Protein AF-A0A1D3JPA0-F1 (afdb_monomer)

Structure (mmCIF, N/CA/C/O backbone):
data_AF-A0A1D3JPA0-F1
#
_entry.id   AF-A0A1D3JPA0-F1
#
loop_
_atom_site.group_PDB
_atom_site.id
_atom_site.type_symbol
_atom_site.label_atom_id
_atom_site.label_alt_id
_atom_site.label_comp_id
_atom_site.label_asym_id
_atom_site.label_entity_id
_atom_site.label_seq_id
_atom_site.pdbx_PDB_ins_code
_atom_site.Cartn_x
_atom_site.Cartn_y
_atom_site.Cartn_z
_atom_site.occupancy
_atom_site.B_iso_or_equiv
_atom_site.auth_seq_id
_atom_site.auth_comp_id
_atom_site.auth_asym_id
_atom_site.auth_atom_id
_atom_site.pdbx_PDB_model_num
ATOM 1 N N . LEU A 1 1 ? 21.835 -17.991 -6.524 1.00 35.16 1 LEU A N 1
ATOM 2 C CA . LEU A 1 1 ? 21.291 -16.972 -7.454 1.00 35.16 1 LEU A CA 1
ATOM 3 C C . LEU A 1 1 ? 22.435 -16.022 -7.811 1.00 35.16 1 LEU A C 1
ATOM 5 O O . LEU A 1 1 ? 22.854 -15.260 -6.948 1.00 35.16 1 LEU A O 1
ATOM 9 N N . ASN A 1 2 ? 23.003 -16.123 -9.014 1.00 28.75 2 ASN A N 1
ATOM 10 C CA . ASN A 1 2 ? 24.108 -15.255 -9.441 1.00 28.75 2 ASN A CA 1
ATOM 11 C C . ASN A 1 2 ? 23.533 -13.954 -10.016 1.00 28.75 2 ASN A C 1
ATOM 13 O O . ASN A 1 2 ? 22.735 -13.988 -10.949 1.00 28.75 2 ASN A O 1
ATOM 17 N N . LEU A 1 3 ? 23.881 -12.815 -9.413 1.00 41.97 3 LEU A N 1
ATOM 18 C CA . LEU A 1 3 ? 23.343 -11.500 -9.774 1.00 41.97 3 LEU A CA 1
ATOM 19 C C . LEU A 1 3 ? 24.112 -10.918 -10.968 1.00 41.97 3 LEU A C 1
ATOM 21 O O . LEU A 1 3 ? 25.293 -10.605 -10.832 1.00 41.97 3 LEU A O 1
ATOM 25 N N . LYS A 1 4 ? 23.425 -10.748 -12.106 1.00 44.06 4 LYS A N 1
ATOM 26 C CA . LYS A 1 4 ? 23.908 -9.954 -13.248 1.00 44.06 4 LYS A CA 1
ATOM 27 C C . LYS A 1 4 ? 23.987 -8.470 -12.866 1.00 44.06 4 LYS A C 1
ATOM 29 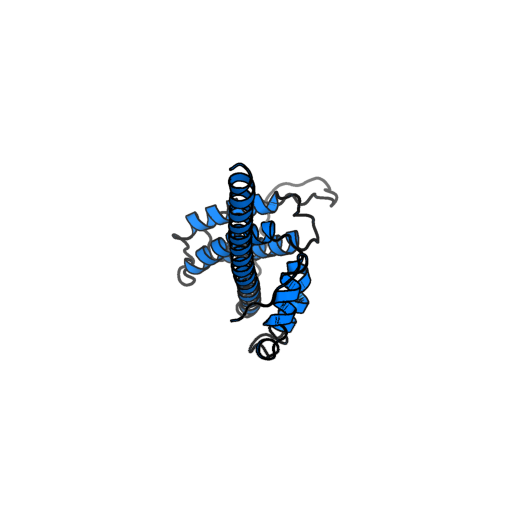O O . LYS A 1 4 ? 23.166 -7.967 -12.096 1.00 44.06 4 LYS A O 1
ATOM 34 N N . GLU A 1 5 ? 25.000 -7.784 -13.381 1.00 42.41 5 GLU A N 1
ATOM 35 C CA . GLU A 1 5 ? 25.215 -6.353 -13.167 1.00 42.41 5 GLU A CA 1
ATOM 36 C C . GLU A 1 5 ? 24.202 -5.528 -13.983 1.00 42.41 5 GLU A C 1
ATOM 38 O O . GLU A 1 5 ? 23.797 -5.937 -15.068 1.00 42.41 5 GLU A O 1
ATOM 43 N N . ASN A 1 6 ? 23.745 -4.394 -13.440 1.00 51.78 6 ASN A N 1
ATOM 44 C CA . ASN A 1 6 ? 22.851 -3.477 -14.152 1.00 51.78 6 ASN A CA 1
ATOM 45 C C . ASN A 1 6 ? 23.192 -2.026 -13.804 1.00 51.78 6 ASN A C 1
ATOM 47 O O . ASN A 1 6 ? 23.210 -1.658 -12.611 1.00 51.78 6 ASN A O 1
ATOM 51 N N . ASP A 1 7 ? 23.428 -1.258 -14.865 1.00 48.56 7 ASP A N 1
ATOM 52 C CA . ASP A 1 7 ? 23.737 0.160 -14.869 1.00 48.56 7 ASP A CA 1
ATOM 53 C C . ASP A 1 7 ? 22.518 0.989 -14.431 1.00 48.56 7 ASP A C 1
ATOM 55 O O . ASP A 1 7 ? 21.363 0.553 -14.485 1.00 48.56 7 ASP A O 1
ATOM 59 N N . TYR A 1 8 ? 22.775 2.148 -13.840 1.00 52.91 8 TYR A N 1
ATOM 60 C CA . TYR A 1 8 ? 21.738 2.998 -13.254 1.00 52.91 8 TYR A CA 1
ATOM 61 C C . TYR A 1 8 ? 20.775 3.494 -14.344 1.00 52.91 8 TYR A C 1
ATOM 63 O O . TYR A 1 8 ? 21.214 4.216 -15.226 1.00 52.91 8 TYR A O 1
ATOM 71 N N . ASN A 1 9 ? 19.495 3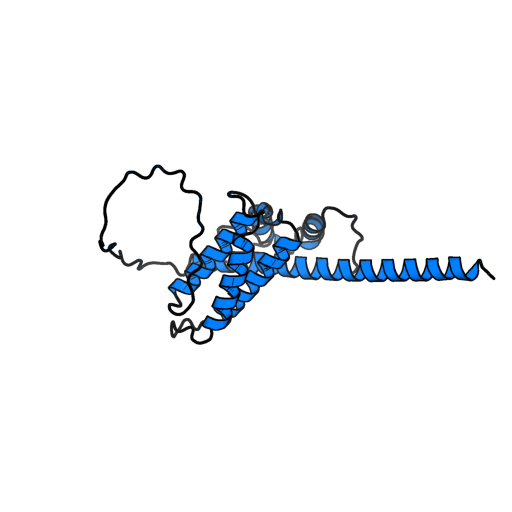.083 -14.283 1.00 50.53 9 ASN A N 1
ATOM 72 C CA . ASN A 1 9 ? 18.292 3.877 -14.631 1.00 50.53 9 ASN A CA 1
ATOM 73 C C . ASN A 1 9 ? 17.007 3.042 -14.769 1.00 50.53 9 ASN A C 1
ATOM 75 O O . ASN A 1 9 ? 15.926 3.615 -14.826 1.00 50.53 9 ASN A O 1
ATOM 79 N N . ASN A 1 10 ? 17.071 1.703 -14.779 1.00 61.62 10 ASN A N 1
ATOM 80 C CA . ASN A 1 10 ? 15.858 0.903 -15.000 1.00 61.62 10 ASN A CA 1
ATOM 81 C C . ASN A 1 10 ? 15.829 -0.427 -14.222 1.00 61.62 10 ASN A C 1
ATOM 83 O O . ASN A 1 10 ? 15.715 -1.514 -14.793 1.00 61.62 10 ASN A O 1
ATOM 87 N N . SER A 1 11 ? 15.991 -0.364 -12.893 1.00 65.56 11 SER A N 1
ATOM 88 C CA . SER A 1 11 ? 16.009 -1.559 -12.027 1.00 65.56 11 SER A CA 1
ATOM 89 C C . SER A 1 11 ? 14.706 -2.356 -12.088 1.00 65.56 11 SER A C 1
ATOM 91 O O . SER A 1 11 ? 14.753 -3.585 -12.025 1.00 65.56 11 SER A O 1
ATOM 93 N N . LEU A 1 12 ? 13.570 -1.673 -12.250 1.00 67.25 12 LEU A N 1
ATOM 94 C CA . LEU A 1 12 ? 12.255 -2.288 -12.364 1.00 67.25 12 LEU A CA 1
ATOM 95 C C . LEU A 1 12 ? 12.091 -3.026 -13.696 1.00 67.25 12 LEU A C 1
ATOM 97 O O . LEU A 1 12 ? 11.780 -4.212 -13.682 1.00 67.25 12 LEU A O 1
ATOM 101 N N . ASN A 1 13 ? 12.381 -2.383 -14.831 1.00 69.69 13 ASN A N 1
ATOM 102 C CA . ASN A 1 13 ? 12.329 -3.060 -16.130 1.00 69.69 13 ASN A CA 1
ATOM 103 C C . ASN A 1 13 ? 13.319 -4.226 -16.190 1.00 69.69 13 ASN A C 1
ATOM 105 O O . ASN A 1 13 ? 13.021 -5.277 -16.744 1.00 69.69 13 ASN A O 1
ATOM 109 N N . HIS A 1 14 ? 14.491 -4.090 -15.569 1.00 71.75 14 HIS A N 1
ATOM 110 C CA . HIS A 1 14 ? 15.439 -5.195 -15.480 1.00 71.75 14 HIS A CA 1
ATOM 111 C C . HIS A 1 14 ? 14.900 -6.358 -14.640 1.00 71.75 14 HIS A C 1
ATOM 113 O O . HIS A 1 14 ? 15.026 -7.512 -15.041 1.00 71.75 14 HIS A O 1
ATOM 119 N N . PHE A 1 15 ? 14.273 -6.077 -13.494 1.00 72.69 15 PHE A N 1
ATOM 120 C CA . PHE A 1 15 ? 13.606 -7.110 -12.704 1.00 72.69 15 PHE A CA 1
ATOM 121 C C . PHE A 1 15 ? 12.481 -7.775 -13.507 1.00 72.69 15 PHE A C 1
ATOM 123 O O . PHE A 1 15 ? 12.402 -9.001 -13.567 1.00 72.69 15 PHE A O 1
ATOM 130 N N . TYR A 1 16 ? 11.662 -6.970 -14.177 1.00 74.06 16 TYR A N 1
ATOM 131 C CA . TYR A 1 16 ? 10.557 -7.430 -15.001 1.00 74.06 16 TYR A CA 1
ATOM 132 C C . TYR A 1 16 ? 11.041 -8.349 -16.135 1.00 74.06 16 TYR A C 1
ATOM 134 O O . TYR A 1 16 ? 10.654 -9.513 -16.221 1.00 74.06 16 TYR A O 1
ATOM 142 N N . THR A 1 17 ? 11.968 -7.872 -16.961 1.00 79.50 17 THR A N 1
ATOM 143 C CA . THR A 1 17 ? 12.526 -8.636 -18.088 1.00 79.50 17 THR A CA 1
ATOM 144 C C . THR A 1 17 ? 13.268 -9.895 -17.646 1.00 79.50 17 THR A C 1
ATOM 146 O O . THR A 1 17 ? 13.201 -10.907 -18.337 1.00 79.50 17 THR A O 1
ATOM 149 N N . THR A 1 18 ? 13.940 -9.868 -16.492 1.00 78.25 18 THR A N 1
ATOM 150 C CA . THR A 1 18 ? 14.740 -11.007 -16.013 1.00 78.25 18 THR A CA 1
ATOM 151 C C . THR A 1 18 ? 13.895 -12.070 -15.315 1.00 78.25 18 THR A C 1
ATOM 153 O O . THR A 1 18 ? 14.128 -13.262 -15.506 1.00 78.25 18 THR A O 1
ATOM 156 N N . TYR A 1 19 ? 12.943 -11.658 -14.476 1.00 74.69 19 TYR A N 1
ATOM 157 C CA . TYR A 1 19 ? 12.243 -12.568 -13.566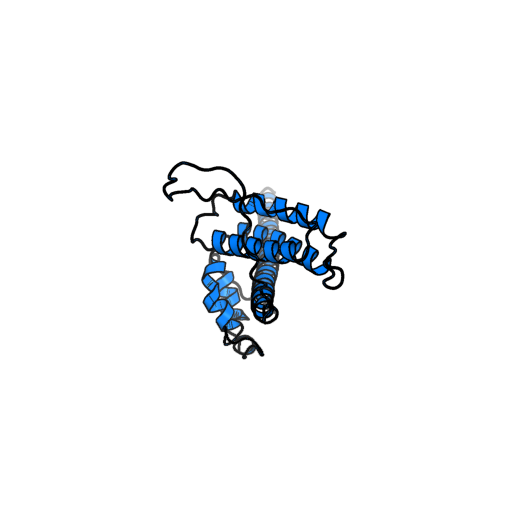 1.00 74.69 19 TYR A CA 1
ATOM 158 C C . TYR A 1 19 ? 10.763 -12.742 -13.905 1.00 74.69 19 TYR A C 1
ATOM 160 O O . TYR A 1 19 ? 10.237 -13.840 -13.731 1.00 74.69 19 TYR A O 1
ATOM 168 N N . ILE A 1 20 ? 10.096 -11.694 -14.397 1.00 78.88 20 ILE A N 1
ATOM 169 C CA . ILE A 1 20 ? 8.661 -11.725 -14.712 1.00 78.88 20 ILE A CA 1
ATOM 170 C C . ILE A 1 20 ? 8.403 -12.256 -16.120 1.00 78.88 20 ILE A C 1
ATOM 172 O O . ILE A 1 20 ? 7.430 -12.976 -16.330 1.00 78.88 20 ILE A O 1
ATOM 176 N N . ASN A 1 21 ? 9.297 -11.999 -17.078 1.00 79.06 21 ASN A N 1
ATOM 177 C CA . ASN A 1 21 ? 9.220 -12.581 -18.421 1.00 79.06 21 ASN A CA 1
ATOM 178 C C . ASN A 1 21 ? 9.658 -14.063 -18.455 1.00 79.06 21 ASN A C 1
ATOM 180 O O . ASN A 1 21 ? 10.458 -14.486 -19.284 1.00 79.06 21 ASN A O 1
ATOM 184 N N . ASN A 1 22 ? 9.146 -14.858 -17.520 1.00 82.56 22 ASN A N 1
ATOM 185 C CA . ASN A 1 22 ? 9.410 -16.281 -17.367 1.00 82.56 22 ASN A CA 1
ATOM 186 C C . ASN A 1 22 ? 8.104 -17.068 -17.562 1.00 82.56 22 ASN A C 1
ATOM 188 O O . ASN A 1 22 ? 7.032 -16.605 -17.170 1.00 82.56 22 ASN A O 1
ATOM 192 N N . GLU A 1 23 ? 8.194 -18.278 -18.121 1.00 84.44 23 GLU A N 1
ATOM 193 C CA . GLU A 1 23 ? 7.054 -19.176 -18.370 1.00 84.44 23 GLU A CA 1
ATOM 194 C C . GLU A 1 23 ? 6.157 -19.389 -17.142 1.00 84.44 23 GLU A C 1
ATOM 196 O O . GLU A 1 23 ? 4.938 -19.480 -17.267 1.00 84.44 23 GLU A O 1
ATOM 201 N N . LYS A 1 24 ? 6.722 -19.379 -15.928 1.00 84.88 24 LYS A N 1
ATOM 202 C CA . LYS A 1 24 ? 5.946 -19.505 -14.688 1.00 84.88 24 LYS A CA 1
ATOM 203 C C . LYS A 1 24 ? 4.892 -18.401 -14.526 1.00 84.88 24 LYS A C 1
ATOM 205 O O . LYS A 1 24 ? 3.803 -18.690 -14.040 1.00 84.88 24 LYS A O 1
ATOM 210 N N . TYR A 1 25 ? 5.199 -17.167 -14.924 1.00 82.06 25 TYR A N 1
ATOM 211 C CA . TYR A 1 25 ? 4.315 -16.006 -14.756 1.00 82.06 25 TYR A CA 1
ATOM 212 C C . TYR A 1 25 ? 3.338 -15.810 -15.916 1.00 82.06 25 TYR A C 1
ATOM 214 O O . TYR A 1 25 ? 2.410 -15.016 -15.785 1.00 82.06 25 TYR A O 1
ATOM 222 N N . LYS A 1 26 ? 3.523 -16.540 -17.022 1.00 88.81 26 LYS A N 1
ATOM 223 C CA . LYS A 1 26 ? 2.596 -16.574 -18.163 1.00 88.81 26 LYS A CA 1
ATOM 224 C C . LYS A 1 26 ? 1.465 -17.588 -17.981 1.00 88.81 26 LYS A C 1
ATOM 226 O O . LYS A 1 26 ? 0.535 -17.608 -18.779 1.00 88.81 26 LYS A O 1
ATOM 231 N N . LYS A 1 27 ? 1.538 -18.433 -16.946 1.00 88.69 27 LYS A N 1
ATOM 232 C CA . LYS A 1 27 ? 0.495 -19.419 -16.659 1.00 88.69 27 LYS A CA 1
ATOM 233 C C . LYS A 1 27 ? -0.829 -18.734 -16.288 1.00 88.69 27 LYS A C 1
ATOM 235 O O . LYS A 1 27 ? -0.790 -17.708 -15.598 1.00 88.69 27 LYS A O 1
ATOM 240 N N . PRO A 1 28 ? -1.973 -19.319 -16.686 1.00 86.50 28 PRO A N 1
ATOM 241 C CA . PRO A 1 28 ? -3.290 -18.844 -16.286 1.00 86.50 28 PRO A CA 1
ATOM 242 C C . PRO A 1 28 ? -3.460 -18.755 -14.775 1.00 86.50 28 PRO A C 1
ATOM 244 O O . PRO A 1 28 ? -2.990 -19.624 -14.037 1.00 86.50 28 PRO A O 1
ATOM 247 N N . ILE A 1 29 ? -4.154 -17.711 -14.325 1.00 81.44 29 ILE A N 1
ATOM 248 C CA . ILE A 1 29 ? -4.572 -17.580 -12.930 1.00 81.44 29 ILE A CA 1
ATOM 249 C C . ILE A 1 29 ? -5.959 -18.207 -12.806 1.00 81.44 29 ILE A C 1
ATOM 251 O O . ILE A 1 29 ? -6.941 -17.686 -13.332 1.00 81.44 29 ILE A O 1
ATOM 255 N N . THR A 1 30 ? -6.052 -19.336 -12.110 1.00 80.69 30 THR A N 1
ATOM 256 C CA . THR A 1 30 ? -7.335 -20.002 -11.868 1.00 80.69 30 THR A CA 1
ATOM 257 C C . THR A 1 30 ? -8.278 -19.082 -11.087 1.00 80.69 30 THR A C 1
ATOM 259 O O . THR A 1 30 ? -7.899 -18.549 -10.046 1.00 80.69 30 THR A O 1
ATOM 262 N N . GLY A 1 31 ? -9.511 -18.911 -11.572 1.00 75.56 31 GLY A N 1
ATOM 263 C CA . GLY A 1 31 ? -10.551 -18.128 -10.889 1.00 75.56 31 GLY A CA 1
ATOM 264 C C . GLY A 1 31 ? -10.505 -16.615 -11.129 1.00 75.56 31 GLY A C 1
ATOM 265 O O . GLY A 1 31 ? -11.282 -15.892 -10.512 1.00 75.56 31 GLY A O 1
ATOM 266 N N . VAL A 1 32 ? -9.639 -16.126 -12.024 1.00 76.38 32 VAL A N 1
ATOM 267 C CA . VAL A 1 32 ? -9.561 -14.706 -12.401 1.00 76.38 32 VAL A CA 1
ATOM 268 C C . VAL A 1 32 ? -9.833 -14.564 -13.896 1.00 76.38 32 VAL A C 1
ATOM 270 O O . VAL A 1 32 ? -9.116 -15.127 -14.713 1.00 76.38 32 VAL A O 1
ATOM 273 N N . THR A 1 33 ? -10.869 -13.806 -14.262 1.00 80.44 33 THR A N 1
ATOM 274 C CA . THR A 1 33 ? -11.255 -13.575 -15.669 1.00 80.44 33 THR A CA 1
ATOM 275 C C . THR A 1 33 ? -10.695 -12.273 -16.245 1.00 80.44 33 THR A C 1
ATOM 277 O O . THR A 1 33 ? -10.586 -12.134 -17.456 1.00 80.44 33 THR A O 1
ATOM 280 N N . GLU A 1 34 ? -10.329 -11.310 -15.394 1.00 81.50 34 GLU A N 1
ATOM 281 C CA . GLU A 1 34 ? -9.804 -9.996 -15.808 1.00 81.50 34 GLU A CA 1
ATOM 282 C C . GLU A 1 34 ? -8.364 -10.048 -16.347 1.00 81.50 34 GLU A C 1
ATOM 284 O O . GLU A 1 34 ? -7.939 -9.178 -17.120 1.00 81.50 34 GLU A O 1
ATOM 289 N N . TYR A 1 35 ? -7.609 -11.072 -15.941 1.00 82.38 35 TYR A N 1
ATOM 290 C CA . TYR A 1 35 ? -6.199 -11.232 -16.274 1.00 82.38 35 TYR A CA 1
ATOM 291 C C . TYR A 1 35 ? -5.907 -12.659 -16.702 1.00 82.38 35 TYR A C 1
ATOM 293 O O . TYR A 1 35 ? -6.226 -13.614 -15.998 1.00 82.38 35 TYR A O 1
ATOM 301 N N . ASN A 1 36 ? -5.216 -12.789 -17.829 1.00 86.00 36 ASN A N 1
ATOM 302 C CA . ASN A 1 36 ? -4.878 -14.092 -18.393 1.00 86.00 36 ASN A CA 1
ATOM 303 C C . ASN A 1 36 ? -3.687 -14.746 -17.690 1.00 86.00 36 ASN A C 1
ATOM 305 O O . ASN A 1 36 ? -3.472 -15.940 -17.840 1.00 86.00 36 ASN A O 1
ATOM 309 N N . SER A 1 37 ? -2.868 -13.972 -16.978 1.00 86.88 37 SER A N 1
ATOM 310 C CA . SER A 1 37 ? -1.699 -14.454 -16.239 1.00 86.88 37 SER A CA 1
ATOM 311 C C . SER A 1 37 ? -1.188 -13.384 -15.271 1.00 86.88 37 SER A C 1
ATOM 313 O O . SER A 1 37 ? -1.592 -12.221 -15.345 1.00 86.88 37 SER A O 1
ATOM 315 N N . TYR A 1 38 ? -0.250 -13.740 -14.387 1.00 81.38 38 TYR A N 1
ATOM 316 C CA . TYR A 1 38 ? 0.412 -12.746 -13.533 1.00 81.38 38 TYR A CA 1
ATOM 317 C C . TYR A 1 38 ? 1.228 -11.746 -14.352 1.00 81.38 38 TYR A C 1
ATOM 319 O O . TYR A 1 38 ? 1.286 -10.574 -13.998 1.00 81.38 38 TYR A O 1
ATOM 327 N N . LYS A 1 39 ? 1.825 -12.187 -15.464 1.00 85.88 39 LYS A N 1
ATOM 328 C CA . LYS A 1 39 ? 2.511 -11.295 -16.398 1.00 85.88 39 LYS A CA 1
ATOM 329 C C . LYS A 1 39 ? 1.537 -10.272 -16.997 1.00 85.88 39 LYS A C 1
ATOM 331 O O . LYS A 1 39 ? 1.828 -9.083 -16.958 1.00 85.88 39 LYS A O 1
ATOM 336 N N . ASP A 1 40 ? 0.378 -10.729 -17.477 1.00 86.56 40 ASP A N 1
ATOM 337 C CA . ASP A 1 40 ? -0.677 -9.868 -18.044 1.00 86.56 40 ASP A CA 1
ATOM 338 C C . ASP A 1 40 ? -1.189 -8.838 -17.024 1.00 86.56 40 ASP A C 1
ATOM 340 O O . ASP A 1 40 ? -1.346 -7.661 -17.340 1.00 86.56 40 ASP A O 1
ATOM 344 N N . LEU A 1 41 ? -1.373 -9.257 -15.767 1.00 84.31 41 LEU A N 1
ATOM 345 C CA . LEU A 1 41 ? -1.711 -8.353 -14.667 1.00 84.31 41 LEU A CA 1
ATOM 346 C C . LEU A 1 41 ? -0.669 -7.242 -14.494 1.00 84.31 41 LEU A C 1
ATOM 348 O O . LEU A 1 41 ? -1.028 -6.068 -14.408 1.00 84.31 41 LEU A O 1
ATOM 352 N N . ILE A 1 42 ? 0.615 -7.603 -14.439 1.00 79.81 42 ILE A N 1
ATOM 353 C CA . ILE A 1 42 ? 1.692 -6.627 -14.240 1.00 79.81 42 ILE A CA 1
ATOM 354 C C . ILE A 1 42 ? 1.800 -5.697 -15.447 1.00 79.81 42 ILE A C 1
ATOM 356 O O . ILE A 1 42 ? 1.971 -4.502 -15.248 1.00 79.81 42 ILE A O 1
ATOM 360 N N . ASP A 1 43 ? 1.649 -6.207 -16.672 1.00 82.81 43 ASP A N 1
ATOM 361 C CA . ASP A 1 43 ? 1.666 -5.394 -17.895 1.00 82.81 43 ASP A CA 1
ATOM 362 C C . ASP A 1 43 ? 0.550 -4.348 -17.890 1.00 82.81 43 ASP A C 1
ATOM 364 O O . ASP A 1 43 ? 0.806 -3.159 -18.074 1.00 82.81 43 ASP A O 1
ATOM 368 N N . LYS A 1 44 ? -0.682 -4.765 -17.582 1.00 83.69 44 LYS A N 1
ATOM 369 C CA . LYS A 1 44 ? -1.840 -3.862 -17.486 1.00 83.69 44 LYS A CA 1
ATOM 370 C C . LYS A 1 44 ? -1.722 -2.852 -16.344 1.00 83.69 44 LYS A C 1
ATOM 372 O O . LYS A 1 44 ? -2.319 -1.780 -16.407 1.00 83.69 44 LYS A O 1
ATOM 377 N N . LYS A 1 45 ? -0.985 -3.182 -15.280 1.00 77.88 45 LYS A N 1
ATOM 378 C CA . LYS A 1 45 ? -0.769 -2.309 -14.114 1.00 77.88 45 LYS A CA 1
ATOM 379 C C . LYS A 1 45 ? 0.609 -1.648 -14.104 1.00 77.88 45 LYS A C 1
ATOM 381 O O . LYS A 1 45 ? 0.940 -0.974 -13.130 1.00 77.88 45 LYS A O 1
ATOM 386 N N . HIS A 1 46 ? 1.382 -1.770 -15.183 1.00 72.25 46 HIS A N 1
ATOM 387 C CA . HIS A 1 46 ? 2.745 -1.250 -15.275 1.00 72.25 46 HIS A CA 1
ATOM 388 C C . HIS A 1 46 ? 2.793 0.267 -15.056 1.00 72.25 46 HIS A C 1
ATOM 390 O O . HIS A 1 46 ? 3.757 0.783 -14.498 1.00 72.25 46 HIS A O 1
ATOM 396 N N . ASP A 1 47 ? 1.731 0.999 -15.388 1.00 67.62 47 ASP A N 1
ATOM 397 C CA . ASP A 1 47 ? 1.665 2.432 -15.108 1.00 67.62 47 ASP A CA 1
ATOM 398 C C . ASP A 1 47 ? 1.775 2.757 -13.615 1.00 67.62 47 ASP A C 1
ATOM 400 O O . ASP A 1 47 ? 2.397 3.757 -13.269 1.00 67.62 47 ASP A O 1
ATOM 404 N N . LEU A 1 48 ? 1.291 1.892 -12.717 1.00 69.69 48 LEU A N 1
ATOM 405 C CA . LEU A 1 48 ? 1.431 2.078 -11.266 1.00 69.69 48 LEU A CA 1
ATOM 406 C C . LEU A 1 48 ? 2.891 1.982 -10.795 1.00 69.69 48 LEU A C 1
ATOM 408 O O . LEU A 1 48 ? 3.232 2.455 -9.720 1.00 69.69 48 LEU A O 1
ATOM 412 N N . THR A 1 49 ? 3.782 1.419 -11.609 1.00 66.19 49 THR A N 1
ATOM 413 C CA . THR A 1 49 ? 5.204 1.279 -11.270 1.00 66.19 49 THR A CA 1
ATOM 414 C C . THR A 1 49 ? 6.067 2.482 -11.661 1.00 66.19 49 THR A C 1
ATOM 416 O O . THR A 1 49 ? 7.269 2.475 -11.409 1.00 66.19 49 THR A O 1
ATOM 419 N N . LYS A 1 50 ? 5.463 3.537 -12.231 1.00 73.69 50 LYS A N 1
ATOM 420 C CA . LYS A 1 50 ? 6.139 4.796 -12.608 1.00 73.69 50 LYS A CA 1
ATOM 421 C C . LYS A 1 50 ? 6.379 5.758 -11.431 1.00 73.69 50 LYS A C 1
ATOM 423 O O . LYS A 1 50 ? 6.828 6.878 -11.647 1.00 73.69 50 LYS A O 1
ATOM 428 N N . VAL A 1 51 ? 6.050 5.351 -10.207 1.00 78.19 51 VAL A N 1
ATOM 429 C CA . VAL A 1 51 ? 6.228 6.156 -8.989 1.00 78.19 51 VAL A CA 1
ATOM 430 C C . VAL A 1 51 ? 7.680 6.082 -8.504 1.00 78.19 51 VAL A C 1
ATOM 432 O O . VAL A 1 51 ? 8.338 5.052 -8.668 1.00 78.19 51 VAL A O 1
ATOM 435 N N . ASP A 1 52 ? 8.189 7.163 -7.904 1.00 79.06 52 ASP A N 1
ATOM 436 C CA . ASP A 1 52 ? 9.540 7.179 -7.339 1.00 79.06 52 ASP A CA 1
ATOM 437 C C . ASP A 1 52 ? 9.706 6.092 -6.267 1.00 79.06 52 ASP A C 1
ATOM 439 O O . ASP A 1 52 ? 8.801 5.791 -5.486 1.00 79.06 52 ASP A O 1
ATOM 443 N N . ILE A 1 53 ? 10.896 5.499 -6.204 1.00 77.19 53 ILE A N 1
ATOM 444 C CA . ILE A 1 53 ? 11.192 4.419 -5.264 1.00 77.19 53 ILE A CA 1
ATOM 445 C C . ILE A 1 53 ? 11.014 4.825 -3.793 1.00 77.19 53 ILE A C 1
ATOM 447 O O . ILE A 1 53 ? 10.639 3.986 -2.969 1.00 77.19 53 ILE A O 1
ATOM 451 N N . LYS A 1 54 ? 11.274 6.091 -3.449 1.00 79.69 54 LYS A N 1
ATOM 452 C CA . LYS A 1 54 ? 11.071 6.615 -2.094 1.00 79.69 54 LYS A CA 1
ATOM 453 C C . LYS A 1 54 ? 9.588 6.626 -1.746 1.00 79.69 54 LYS A C 1
ATOM 455 O O . LYS A 1 54 ? 9.221 6.195 -0.657 1.00 79.69 54 LYS A O 1
ATOM 460 N N . ASP A 1 55 ? 8.744 7.037 -2.684 1.00 84.88 55 ASP A N 1
ATOM 461 C CA . ASP A 1 55 ? 7.296 7.078 -2.494 1.00 84.88 55 ASP A CA 1
ATOM 462 C C . ASP A 1 55 ? 6.688 5.674 -2.484 1.00 84.88 55 ASP A C 1
ATOM 464 O O . ASP A 1 55 ? 5.858 5.369 -1.630 1.00 84.88 55 ASP A O 1
ATOM 468 N N . ILE A 1 56 ? 7.189 4.765 -3.327 1.00 82.81 56 ILE A N 1
ATOM 469 C CA . ILE A 1 56 ? 6.865 3.332 -3.264 1.00 82.81 56 ILE A CA 1
ATOM 470 C C . ILE A 1 56 ? 7.119 2.765 -1.860 1.00 82.81 56 ILE A C 1
ATOM 472 O O . ILE A 1 56 ? 6.307 1.988 -1.356 1.00 82.81 56 ILE A O 1
ATOM 476 N N . SER A 1 57 ? 8.219 3.156 -1.207 1.00 81.06 57 SER A N 1
ATOM 477 C CA . SER A 1 57 ? 8.509 2.720 0.164 1.00 81.06 57 SER A CA 1
ATOM 478 C C . SER A 1 57 ? 7.453 3.212 1.156 1.00 81.06 57 SER A C 1
ATOM 480 O O . SER A 1 57 ? 6.999 2.430 1.991 1.00 81.06 57 SER A O 1
ATOM 482 N N . LYS A 1 58 ? 7.023 4.477 1.049 1.00 90.12 58 LYS A N 1
ATOM 483 C CA . LYS A 1 58 ? 5.961 5.039 1.901 1.00 90.12 58 LYS A CA 1
ATOM 484 C C . LYS A 1 58 ? 4.631 4.302 1.682 1.00 90.12 58 LYS A C 1
ATOM 486 O O . LYS A 1 58 ? 3.976 3.909 2.649 1.00 90.12 58 LYS A O 1
ATOM 491 N N . PHE A 1 59 ? 4.268 4.044 0.422 1.00 88.12 59 PHE A N 1
ATOM 492 C CA . PHE A 1 59 ? 3.071 3.276 0.067 1.00 88.12 59 PHE A CA 1
ATOM 493 C C . PHE A 1 59 ? 3.109 1.851 0.615 1.00 88.12 59 PHE A C 1
ATOM 495 O O . PHE A 1 59 ? 2.111 1.376 1.153 1.00 88.12 59 PHE A O 1
ATOM 502 N N . TYR A 1 60 ? 4.253 1.170 0.518 1.00 85.56 60 TYR A N 1
ATOM 503 C CA . TYR A 1 60 ? 4.409 -0.179 1.056 1.00 85.56 60 TYR A CA 1
ATOM 504 C C . TYR A 1 60 ? 4.228 -0.211 2.580 1.00 85.56 60 TYR A C 1
ATOM 506 O O . TYR A 1 60 ? 3.567 -1.108 3.101 1.00 85.56 60 TYR A O 1
ATOM 514 N N . ASP A 1 61 ? 4.747 0.783 3.301 1.00 88.94 61 ASP A N 1
ATOM 515 C CA . ASP A 1 61 ? 4.563 0.877 4.750 1.00 88.94 61 ASP A CA 1
ATOM 516 C C . ASP A 1 61 ? 3.097 1.122 5.144 1.00 88.94 61 ASP A C 1
ATOM 518 O O . ASP A 1 61 ? 2.603 0.534 6.116 1.00 88.94 61 ASP A O 1
ATOM 522 N N . ALA A 1 62 ? 2.383 1.970 4.397 1.00 93.31 62 ALA A N 1
ATOM 523 C CA . ALA A 1 62 ? 0.946 2.177 4.580 1.00 93.31 62 ALA A CA 1
ATOM 524 C C . ALA A 1 62 ? 0.162 0.888 4.285 1.00 93.31 62 ALA A C 1
ATOM 526 O O . ALA A 1 62 ? -0.618 0.431 5.120 1.00 93.31 62 ALA A O 1
ATOM 527 N N . PHE A 1 63 ? 0.444 0.240 3.153 1.00 88.56 63 PHE A N 1
ATOM 528 C CA . PHE A 1 63 ? -0.166 -1.028 2.761 1.00 88.56 63 PHE A CA 1
ATOM 529 C C . PHE A 1 63 ? 0.068 -2.142 3.793 1.00 88.56 63 PHE A C 1
ATOM 531 O O . PHE A 1 63 ? -0.851 -2.878 4.151 1.00 88.56 63 PHE A O 1
ATOM 538 N N . LYS A 1 64 ? 1.291 -2.261 4.317 1.00 88.00 64 LYS A N 1
ATOM 539 C CA . LYS A 1 64 ? 1.610 -3.232 5.367 1.00 88.00 64 LYS A CA 1
ATOM 540 C C . LYS A 1 64 ? 0.753 -2.990 6.607 1.00 88.00 64 LYS A C 1
ATOM 542 O O . LYS A 1 64 ? 0.199 -3.936 7.159 1.00 88.00 64 LYS A O 1
ATOM 547 N N . THR A 1 65 ? 0.609 -1.728 7.010 1.00 92.62 65 THR A N 1
ATOM 548 C CA . THR A 1 65 ? -0.243 -1.359 8.147 1.00 92.62 65 THR A CA 1
ATOM 549 C C . THR A 1 65 ? -1.697 -1.757 7.877 1.00 92.62 65 THR A C 1
ATOM 551 O O . THR A 1 65 ? -2.329 -2.341 8.749 1.00 92.62 65 THR A O 1
ATOM 554 N N . LEU A 1 66 ? -2.206 -1.548 6.657 1.00 90.12 66 LEU A N 1
ATOM 555 C CA . LEU A 1 66 ? -3.542 -2.000 6.250 1.00 90.12 66 LEU A CA 1
ATOM 556 C C . LEU A 1 66 ? -3.706 -3.526 6.371 1.00 90.12 66 LEU A C 1
ATOM 558 O O . LEU A 1 66 ? -4.686 -3.999 6.947 1.00 90.12 66 LEU A O 1
ATOM 562 N N . CYS A 1 67 ? -2.721 -4.304 5.915 1.00 85.88 67 CYS A N 1
ATOM 563 C CA . CYS A 1 67 ? -2.716 -5.764 6.064 1.00 85.88 67 CYS A CA 1
ATOM 564 C C . CYS A 1 67 ? -2.725 -6.213 7.527 1.00 85.88 67 CYS A C 1
ATOM 566 O O . CYS A 1 67 ? -3.378 -7.198 7.870 1.00 85.88 67 CYS A O 1
ATOM 568 N N . GLU A 1 68 ? -2.015 -5.504 8.406 1.00 86.75 68 GLU A N 1
ATOM 569 C CA . GLU A 1 68 ? -2.013 -5.794 9.841 1.00 86.75 68 GLU A CA 1
ATOM 570 C C . GLU A 1 68 ? -3.385 -5.554 10.488 1.00 86.75 68 GLU A C 1
ATOM 572 O O . GLU A 1 68 ? -3.682 -6.187 11.509 1.00 86.75 68 GLU A O 1
ATOM 577 N N . ILE A 1 69 ? -4.204 -4.656 9.919 1.00 87.44 69 ILE A N 1
ATOM 578 C CA . ILE A 1 69 ? -5.599 -4.448 10.326 1.00 87.44 69 ILE A CA 1
ATOM 579 C C . ILE A 1 69 ? -6.455 -5.610 9.820 1.00 87.44 69 ILE A C 1
ATOM 581 O O . ILE A 1 69 ? -7.112 -6.248 10.634 1.00 87.44 69 ILE A O 1
ATOM 585 N N . TYR A 1 70 ? -6.381 -5.951 8.527 1.00 83.88 70 TYR A N 1
ATOM 586 C CA . TYR A 1 70 ? -7.092 -7.109 7.961 1.00 83.88 70 TYR A CA 1
ATOM 587 C C . TYR A 1 70 ? -6.763 -8.417 8.695 1.00 83.88 70 TYR A C 1
ATOM 589 O O . TYR A 1 70 ? -7.650 -9.216 8.957 1.00 83.88 70 TYR A O 1
ATOM 597 N N . SER A 1 71 ? -5.505 -8.617 9.093 1.00 83.06 71 SER A N 1
ATOM 598 C CA . SER A 1 71 ? -5.079 -9.814 9.837 1.00 83.06 71 SER A CA 1
ATOM 599 C C . SER A 1 71 ? -5.587 -9.845 11.282 1.00 83.06 71 SER A C 1
ATOM 601 O O . SER A 1 71 ? -5.590 -10.897 11.912 1.00 83.06 71 SER A O 1
ATOM 603 N N . ALA A 1 72 ? -5.942 -8.687 11.843 1.00 82.56 72 ALA A N 1
ATOM 604 C CA . ALA A 1 72 ? -6.513 -8.571 13.183 1.00 82.56 72 ALA A CA 1
ATOM 605 C C . ALA A 1 72 ? -8.045 -8.477 13.174 1.00 82.56 72 ALA A C 1
ATOM 607 O O . ALA A 1 72 ? -8.648 -8.506 14.246 1.00 82.56 72 ALA A O 1
ATOM 608 N N . PHE A 1 73 ? -8.646 -8.333 11.993 1.00 80.56 73 PHE A N 1
ATOM 609 C CA . PHE A 1 73 ? -10.082 -8.297 11.799 1.00 80.56 73 PHE A CA 1
ATOM 610 C C . PHE A 1 73 ? -10.647 -9.716 11.865 1.00 80.56 73 PHE A C 1
ATOM 612 O O . PHE A 1 73 ? -10.171 -10.618 11.179 1.00 80.56 73 PHE A O 1
ATOM 619 N N . ASP A 1 74 ? -11.668 -9.898 12.696 1.00 73.44 74 ASP A N 1
ATOM 620 C CA . ASP A 1 74 ? -12.442 -11.131 12.770 1.00 73.44 74 ASP A CA 1
ATOM 621 C C . ASP A 1 74 ? -13.790 -10.910 12.080 1.00 73.44 74 ASP A C 1
ATOM 623 O O . ASP A 1 74 ? -14.663 -10.194 12.578 1.00 73.44 74 ASP A O 1
ATOM 627 N N . GLU A 1 75 ? -13.948 -11.527 10.909 1.00 69.31 75 GLU A N 1
ATOM 628 C CA . GLU A 1 75 ? -15.146 -11.384 10.081 1.00 69.31 75 GLU A CA 1
ATOM 629 C C . GLU A 1 75 ? -16.399 -11.956 10.770 1.00 69.31 75 GLU A C 1
ATOM 631 O O . GLU A 1 75 ? -17.504 -11.504 10.482 1.00 69.31 75 GLU A O 1
ATOM 636 N N . ASN A 1 76 ? -16.243 -12.872 11.737 1.00 69.62 76 ASN A N 1
ATOM 637 C CA . ASN A 1 76 ? -17.367 -13.505 12.435 1.00 69.62 76 ASN A CA 1
ATOM 638 C C . ASN A 1 76 ? -18.030 -12.593 13.467 1.00 69.62 76 ASN A C 1
ATOM 640 O O . ASN A 1 76 ? -19.216 -12.737 13.753 1.00 69.62 76 ASN A O 1
ATOM 644 N N . THR A 1 77 ? -17.267 -11.677 14.063 1.00 67.25 77 THR A N 1
ATOM 645 C CA . THR A 1 77 ? -17.760 -10.825 15.151 1.00 67.25 77 THR A CA 1
ATOM 646 C C . THR A 1 77 ? -18.050 -9.402 14.694 1.00 67.25 77 THR A C 1
ATOM 648 O O . THR A 1 77 ? -18.640 -8.639 15.459 1.00 67.25 77 THR A O 1
ATOM 651 N N . SER A 1 78 ? -17.645 -9.014 13.473 1.00 67.19 78 SER A N 1
ATOM 652 C CA . SER A 1 78 ? -17.652 -7.624 12.958 1.00 67.19 78 SER A CA 1
ATOM 653 C C . SER A 1 78 ? -16.964 -6.608 13.889 1.00 67.19 78 SER A C 1
ATOM 655 O O . SER A 1 78 ? -17.005 -5.394 13.683 1.00 67.19 78 SER A O 1
ATOM 657 N N . ASN A 1 79 ? -16.297 -7.109 14.931 1.00 63.06 79 ASN A N 1
ATOM 658 C CA . ASN A 1 79 ? -15.702 -6.336 15.994 1.00 63.06 79 ASN A CA 1
ATOM 659 C C . ASN A 1 79 ? -14.194 -6.332 15.787 1.00 63.06 79 ASN A C 1
ATOM 661 O O . ASN A 1 79 ? -13.533 -7.365 15.741 1.00 63.06 79 ASN A O 1
ATOM 665 N N . CYS A 1 80 ? -13.635 -5.136 15.690 1.00 71.25 80 CYS A N 1
ATOM 666 C CA . CYS A 1 80 ? -12.219 -4.930 15.432 1.00 71.25 80 CYS A CA 1
ATOM 667 C C . CYS A 1 80 ? -11.576 -4.249 16.637 1.00 71.25 80 CYS A C 1
ATOM 669 O O . CYS A 1 80 ? -10.895 -3.229 16.528 1.00 71.25 80 CYS A O 1
ATOM 671 N N . THR A 1 81 ? -11.798 -4.810 17.826 1.00 72.12 81 THR A N 1
ATOM 672 C CA . THR A 1 81 ? -11.273 -4.251 19.081 1.00 72.12 81 THR A CA 1
ATOM 673 C C . THR A 1 81 ? -9.745 -4.103 19.034 1.00 72.12 81 THR A C 1
ATOM 675 O O . THR A 1 81 ? -9.192 -3.159 19.583 1.00 72.12 81 THR A O 1
ATOM 678 N N . LYS A 1 82 ? -9.054 -4.991 18.301 1.00 74.38 82 LYS A N 1
ATOM 679 C CA . LYS A 1 82 ? -7.589 -4.983 18.107 1.00 74.38 82 LYS A CA 1
ATOM 680 C C . LYS A 1 82 ? -7.108 -4.130 16.923 1.00 74.38 82 LYS A C 1
ATOM 682 O O . LYS A 1 82 ? -5.913 -4.110 16.621 1.00 74.38 82 LYS A O 1
ATOM 687 N N . CYS A 1 83 ? -8.019 -3.465 16.221 1.00 82.50 83 CYS A N 1
ATOM 688 C CA . CYS A 1 83 ? -7.727 -2.764 14.974 1.00 82.50 83 CYS A CA 1
ATOM 689 C C . CYS A 1 83 ? -7.515 -1.272 15.161 1.00 82.50 83 CYS A C 1
ATOM 691 O O . CYS A 1 83 ? -6.784 -0.684 14.372 1.00 82.50 83 CYS A O 1
ATOM 693 N N . SER A 1 84 ? -8.111 -0.676 16.198 1.00 84.69 84 SER A N 1
ATOM 694 C CA . SER A 1 84 ? -8.113 0.775 16.413 1.00 84.69 84 SER A CA 1
ATOM 695 C C . SER A 1 84 ? -6.703 1.379 16.386 1.00 84.69 84 SER A C 1
ATOM 697 O O . SER A 1 84 ? -6.431 2.282 15.595 1.00 84.69 84 SER A O 1
ATOM 699 N N . ASP A 1 85 ? -5.750 0.812 17.133 1.00 88.19 85 ASP A N 1
ATOM 700 C CA . ASP A 1 85 ? -4.370 1.320 17.172 1.00 88.19 85 ASP A CA 1
ATOM 701 C C . ASP A 1 85 ? -3.671 1.269 15.808 1.00 88.19 85 ASP A C 1
ATOM 703 O O . ASP A 1 85 ? -2.939 2.185 15.426 1.00 88.19 85 ASP A O 1
ATOM 707 N N . LYS A 1 86 ? -3.891 0.191 15.051 1.00 90.75 86 LYS A N 1
ATOM 708 C CA . LYS A 1 86 ? -3.306 0.010 13.716 1.00 90.75 86 LYS A CA 1
ATOM 709 C C . LYS A 1 86 ? -3.982 0.904 12.684 1.00 90.75 86 LYS A C 1
ATOM 711 O O . LYS A 1 86 ? -3.301 1.482 11.845 1.00 90.75 86 LYS A O 1
ATOM 716 N N . ALA A 1 87 ? -5.295 1.069 12.783 1.00 91.94 87 ALA A N 1
ATOM 717 C CA . ALA A 1 87 ? -6.068 1.969 11.947 1.00 91.94 87 ALA A CA 1
ATOM 718 C C . ALA A 1 87 ? -5.645 3.427 12.156 1.00 91.94 87 ALA A C 1
ATOM 720 O O . ALA A 1 87 ? -5.386 4.126 11.184 1.00 91.94 87 ALA A O 1
ATOM 721 N N . ASN A 1 88 ? -5.424 3.858 13.401 1.00 92.62 88 ASN A N 1
ATOM 722 C CA . ASN A 1 88 ? -4.856 5.176 13.694 1.00 92.62 88 ASN A CA 1
ATOM 723 C C . ASN A 1 88 ? -3.472 5.373 13.049 1.00 92.62 88 ASN A C 1
ATOM 725 O O . ASN A 1 88 ? -3.187 6.435 12.496 1.00 92.62 88 ASN A O 1
ATOM 729 N N . LYS A 1 89 ? -2.604 4.351 13.080 1.00 95.00 89 LYS A N 1
ATOM 730 C CA . LYS A 1 89 ? -1.303 4.393 12.386 1.00 95.00 89 LYS A CA 1
ATOM 731 C C . LYS A 1 89 ? -1.466 4.478 10.868 1.00 95.00 89 LYS A C 1
ATOM 733 O O . LYS A 1 89 ? -0.724 5.220 10.229 1.00 95.00 89 LYS A O 1
ATOM 738 N N . PHE A 1 90 ? -2.420 3.741 10.302 1.00 95.06 90 PHE A N 1
ATOM 739 C CA . PHE A 1 90 ? -2.721 3.792 8.875 1.00 95.06 90 PHE A CA 1
ATOM 740 C C . PHE A 1 90 ? -3.209 5.180 8.455 1.00 95.06 90 PHE A C 1
ATOM 742 O O . PHE A 1 90 ? -2.650 5.740 7.521 1.00 95.06 90 PHE A O 1
ATOM 749 N N . VAL A 1 91 ? -4.174 5.767 9.173 1.00 95.25 91 VAL A N 1
ATOM 750 C CA . VAL A 1 91 ? -4.717 7.103 8.870 1.00 95.25 91 VAL A CA 1
ATOM 751 C C . VAL A 1 91 ? -3.616 8.164 8.859 1.00 95.25 91 VAL A C 1
ATOM 753 O O . VAL A 1 91 ? -3.565 8.969 7.933 1.00 95.25 91 VAL A O 1
ATOM 756 N N . LYS A 1 92 ? -2.685 8.129 9.823 1.00 95.19 92 LYS A N 1
ATOM 757 C CA . LYS A 1 92 ? -1.530 9.046 9.844 1.00 95.19 92 LYS A CA 1
ATOM 758 C C . LYS A 1 92 ? -0.635 8.882 8.613 1.00 95.19 92 LYS A C 1
ATOM 760 O O . LYS A 1 92 ? -0.313 9.861 7.954 1.00 95.19 92 LYS A O 1
ATOM 765 N N . LYS A 1 93 ? -0.282 7.641 8.259 1.00 95.56 93 LYS A N 1
ATOM 766 C CA . LYS A 1 93 ? 0.507 7.358 7.046 1.00 95.56 93 LYS A CA 1
ATOM 767 C C . LYS A 1 93 ? -0.224 7.777 5.771 1.00 95.56 93 LYS A C 1
ATOM 769 O O . LYS A 1 93 ? 0.404 8.263 4.840 1.00 95.56 93 LYS A O 1
ATOM 774 N N . TYR A 1 94 ? -1.539 7.583 5.723 1.00 94.81 94 TYR A N 1
ATOM 775 C CA . TYR A 1 94 ? -2.360 8.004 4.595 1.00 94.81 94 TYR A CA 1
ATOM 776 C C . TYR A 1 94 ? -2.359 9.528 4.452 1.00 94.81 94 TYR A C 1
ATOM 778 O O . TYR A 1 94 ? -2.168 10.016 3.350 1.00 94.81 94 TYR A O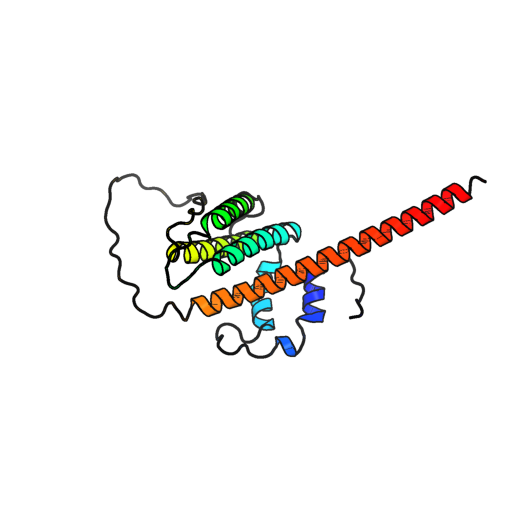 1
ATOM 786 N N . GLN A 1 95 ? -2.498 10.277 5.550 1.00 94.44 95 GLN A N 1
ATOM 787 C CA . GLN A 1 95 ? -2.417 11.744 5.551 1.00 94.44 95 GLN A CA 1
ATOM 788 C C . GLN A 1 95 ? -1.080 12.264 5.019 1.00 94.44 95 GLN A C 1
ATOM 790 O O . GLN A 1 95 ? -1.055 13.214 4.243 1.00 94.44 95 GLN A O 1
ATOM 795 N N . GLU A 1 9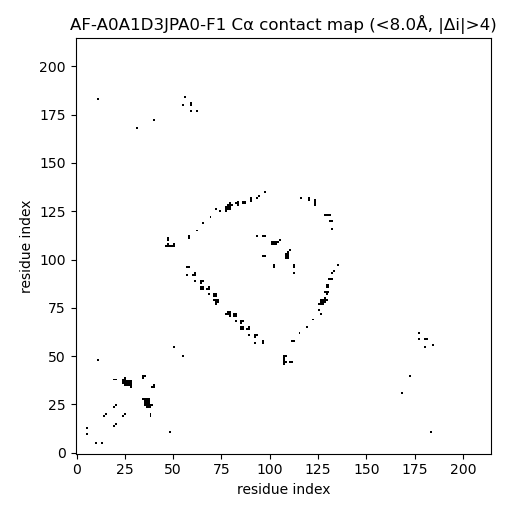6 ? 0.026 11.630 5.410 1.00 94.19 96 GLU A N 1
ATOM 796 C CA . GLU A 1 96 ? 1.358 11.972 4.897 1.00 94.19 96 GLU A CA 1
ATOM 797 C C . GLU A 1 96 ? 1.469 11.747 3.382 1.00 94.19 96 GLU A C 1
ATOM 799 O O . GLU A 1 96 ? 2.096 12.546 2.693 1.00 94.19 96 GLU A O 1
ATOM 804 N N . LEU A 1 97 ? 0.862 10.674 2.861 1.00 93.94 97 LEU A N 1
ATOM 805 C CA . LEU A 1 97 ? 0.822 10.389 1.424 1.00 93.94 97 LEU A CA 1
ATOM 806 C C . LEU A 1 97 ? -0.123 11.340 0.672 1.00 93.94 97 LEU A C 1
ATOM 808 O O . LEU A 1 97 ? 0.182 11.789 -0.426 1.00 93.94 97 LEU A O 1
ATOM 812 N N . ASP A 1 98 ? -1.273 11.654 1.258 1.00 92.00 98 ASP A N 1
ATOM 813 C CA . ASP A 1 98 ? -2.284 12.515 0.644 1.00 92.00 98 ASP A CA 1
ATOM 814 C C . ASP A 1 98 ? -1.812 13.967 0.515 1.00 92.00 98 ASP A C 1
ATOM 816 O O . ASP A 1 98 ? -2.073 14.612 -0.499 1.00 92.00 98 ASP A O 1
ATOM 820 N N . GLY A 1 99 ? -1.046 14.451 1.497 1.00 91.06 99 GLY A N 1
ATOM 821 C CA . GLY A 1 99 ? -0.423 15.776 1.475 1.00 91.06 99 GLY A CA 1
ATOM 822 C C . GLY A 1 99 ? 0.865 15.883 0.647 1.00 91.06 99 GLY A C 1
ATOM 823 O O . GLY A 1 99 ? 1.470 16.955 0.617 1.00 91.06 99 GLY A O 1
ATOM 824 N N . ASP A 1 100 ? 1.323 14.804 0.006 1.00 91.62 100 ASP A N 1
ATOM 825 C CA . ASP A 1 100 ? 2.540 14.814 -0.811 1.00 91.62 100 ASP A CA 1
ATOM 826 C C . ASP A 1 100 ? 2.300 15.552 -2.141 1.00 91.62 100 ASP A C 1
ATOM 828 O O . ASP A 1 100 ? 1.294 15.339 -2.817 1.00 91.62 100 ASP A O 1
ATOM 832 N N . SER A 1 101 ? 3.248 16.391 -2.573 1.00 86.31 101 SER A N 1
ATOM 833 C CA . SER A 1 101 ? 3.140 17.136 -3.839 1.00 86.31 101 SER A CA 1
ATOM 834 C C . SER A 1 101 ? 3.018 16.232 -5.070 1.00 86.31 101 SER A C 1
ATOM 836 O O . SER A 1 101 ? 2.509 16.659 -6.106 1.00 86.31 101 SER A O 1
ATOM 838 N N . ASN A 1 102 ? 3.476 14.980 -4.971 1.00 86.56 102 ASN A N 1
ATOM 839 C CA . ASN A 1 102 ? 3.352 13.994 -6.040 1.00 86.56 102 ASN A CA 1
ATOM 840 C C . ASN A 1 102 ? 1.915 13.460 -6.197 1.00 86.56 102 ASN A C 1
ATOM 842 O O . ASN A 1 102 ? 1.614 12.841 -7.221 1.00 86.56 102 ASN A O 1
ATOM 846 N N . ASN A 1 103 ? 1.012 13.735 -5.247 1.00 86.00 103 ASN A N 1
ATOM 847 C CA . ASN A 1 103 ? -0.412 13.396 -5.302 1.00 86.00 103 ASN A CA 1
ATOM 848 C C . ASN A 1 103 ? -1.198 14.305 -6.266 1.00 86.00 103 ASN A C 1
ATOM 850 O O . ASN A 1 103 ? -2.172 14.961 -5.910 1.00 86.00 103 ASN A O 1
ATOM 854 N N . THR A 1 104 ? -0.763 14.359 -7.523 1.00 88.56 104 THR A N 1
ATOM 855 C CA . THR A 1 104 ? -1.500 15.038 -8.592 1.00 88.56 104 THR A CA 1
ATOM 856 C C . THR A 1 104 ? -2.546 14.090 -9.180 1.00 88.56 104 THR A C 1
ATOM 858 O O . THR A 1 104 ? -2.275 12.902 -9.406 1.00 88.56 104 THR A O 1
ATOM 861 N N . GLU A 1 105 ? -3.749 14.594 -9.447 1.00 87.56 105 GLU A N 1
ATOM 862 C CA . GLU A 1 105 ? -4.846 13.816 -10.028 1.00 87.56 105 GLU A CA 1
ATOM 863 C C . GLU A 1 105 ? -4.437 13.133 -11.348 1.00 87.56 105 GLU A C 1
ATOM 865 O O . GLU A 1 105 ? -3.665 13.664 -12.146 1.00 87.56 105 GLU A O 1
ATOM 870 N N . GLY A 1 106 ? -4.906 11.901 -11.562 1.00 82.62 106 GLY A N 1
ATOM 871 C CA . GLY A 1 106 ? -4.637 11.119 -12.775 1.00 82.62 106 GLY A CA 1
ATOM 872 C C . GLY A 1 106 ? -3.250 10.463 -12.844 1.00 82.62 106 GLY A C 1
ATOM 873 O O . GLY A 1 106 ? -3.050 9.543 -13.649 1.00 82.62 106 GLY A O 1
ATOM 874 N N . THR A 1 107 ? -2.310 10.865 -11.984 1.00 87.94 107 THR A N 1
ATOM 875 C CA . THR A 1 107 ? -0.982 10.245 -11.888 1.00 87.94 107 THR A CA 1
ATOM 876 C C . THR A 1 107 ? -1.030 8.828 -11.316 1.00 87.94 107 THR A C 1
ATOM 878 O O . THR A 1 107 ? -1.999 8.383 -10.700 1.00 87.94 107 THR A O 1
ATOM 881 N N . SER A 1 108 ? 0.059 8.083 -11.504 1.00 86.12 108 SER A N 1
ATOM 882 C CA . SER A 1 108 ? 0.232 6.770 -10.880 1.00 86.12 108 SER A CA 1
ATOM 883 C C . SER A 1 108 ? 0.215 6.842 -9.353 1.00 86.12 108 SER A C 1
ATOM 885 O O . SER A 1 108 ? -0.298 5.926 -8.720 1.00 86.12 108 SER A O 1
ATOM 887 N N . TYR A 1 109 ? 0.724 7.933 -8.774 1.00 89.06 109 TYR A N 1
ATOM 888 C CA . TYR A 1 109 ? 0.717 8.166 -7.332 1.00 89.06 109 TYR A CA 1
ATOM 889 C C . TYR A 1 109 ? -0.716 8.238 -6.798 1.00 89.06 109 TYR A C 1
ATOM 891 O O . TYR A 1 109 ? -1.091 7.438 -5.940 1.00 89.06 109 TYR A O 1
ATOM 899 N N . SER A 1 110 ? -1.537 9.137 -7.354 1.00 88.31 110 SER A N 1
ATOM 900 C CA . SER A 1 110 ? -2.925 9.310 -6.908 1.00 88.31 110 SER A CA 1
ATOM 901 C C . SER A 1 110 ? -3.748 8.044 -7.126 1.00 88.31 110 SER A C 1
ATOM 903 O O . SER A 1 110 ? -4.513 7.660 -6.249 1.00 88.31 110 SER A O 1
ATOM 905 N N . LYS A 1 111 ? -3.513 7.293 -8.213 1.00 87.44 111 LYS A N 1
ATOM 906 C CA . LYS A 1 111 ? -4.151 5.980 -8.428 1.00 87.44 111 LYS A CA 1
ATOM 907 C C . LYS A 1 111 ? -3.831 4.970 -7.321 1.00 87.44 111 LYS A C 1
ATOM 909 O O . LYS A 1 111 ? -4.744 4.285 -6.860 1.00 87.44 111 LYS A O 1
ATOM 914 N N . ILE A 1 112 ? -2.571 4.853 -6.886 1.00 88.50 112 ILE A N 1
ATOM 915 C CA . ILE A 1 112 ? -2.196 3.960 -5.770 1.00 88.50 112 ILE A CA 1
ATOM 916 C C . ILE A 1 112 ? -2.847 4.438 -4.469 1.00 88.50 112 ILE A C 1
ATOM 918 O O . ILE A 1 112 ? -3.377 3.626 -3.710 1.00 88.50 112 ILE A O 1
ATOM 922 N N . LEU A 1 113 ? -2.857 5.749 -4.227 1.00 90.69 113 LEU A N 1
ATOM 923 C CA . LEU A 1 113 ? -3.450 6.323 -3.025 1.00 90.69 113 LEU A CA 1
ATOM 924 C C . LEU A 1 113 ? -4.971 6.106 -2.956 1.00 90.69 113 LEU A C 1
ATOM 926 O O . LEU A 1 113 ? -5.465 5.585 -1.956 1.00 90.69 113 LEU A O 1
ATOM 930 N N . SER A 1 114 ? -5.710 6.411 -4.030 1.00 87.69 114 SER A N 1
ATOM 931 C CA . SER A 1 114 ? -7.159 6.159 -4.131 1.00 87.69 114 SER A CA 1
ATOM 932 C C . SER A 1 114 ? -7.495 4.693 -3.898 1.00 87.69 114 SER A C 1
ATOM 934 O O . SER A 1 114 ? -8.533 4.350 -3.330 1.00 87.69 114 SER A O 1
ATOM 936 N N . THR A 1 115 ? -6.591 3.819 -4.317 1.00 87.69 115 THR A N 1
ATOM 937 C CA . THR A 1 115 ? -6.738 2.390 -4.135 1.00 87.69 115 THR A CA 1
ATOM 938 C C . THR A 1 115 ? -6.617 1.982 -2.662 1.00 87.69 115 THR A C 1
ATOM 940 O O . THR A 1 115 ? -7.517 1.329 -2.140 1.00 87.69 115 THR A O 1
ATOM 943 N N . LEU A 1 116 ? -5.582 2.455 -1.956 1.00 90.12 116 LEU A N 1
ATOM 944 C CA . LEU A 1 116 ? -5.455 2.263 -0.504 1.00 90.12 116 LEU A CA 1
ATOM 945 C C . LEU A 1 116 ? -6.657 2.828 0.265 1.00 90.12 116 LEU A C 1
ATOM 947 O O . LEU A 1 116 ? -7.125 2.204 1.217 1.00 90.12 116 LEU A O 1
ATOM 951 N N . SER A 1 117 ? -7.161 3.992 -0.157 1.00 91.44 117 SER A N 1
ATOM 952 C CA . SER A 1 117 ? -8.355 4.616 0.423 1.00 91.44 117 SER A CA 1
ATOM 953 C C . SER A 1 117 ? -9.586 3.726 0.267 1.00 91.44 117 SER A C 1
ATOM 955 O O . SER A 1 117 ? -10.292 3.447 1.237 1.00 91.44 117 SER A O 1
ATOM 957 N N . THR A 1 118 ? -9.806 3.213 -0.946 1.00 88.50 118 THR A N 1
ATOM 958 C CA . THR A 1 118 ? -10.931 2.325 -1.264 1.00 88.50 118 THR A CA 1
ATOM 959 C C . THR A 1 118 ? -10.894 1.062 -0.406 1.00 88.50 118 THR A C 1
ATOM 961 O O . THR A 1 118 ? -11.897 0.706 0.212 1.00 88.50 118 THR A O 1
ATOM 964 N N . ASP A 1 119 ? -9.734 0.416 -0.297 1.00 87.12 119 ASP A N 1
ATOM 965 C CA . ASP A 1 119 ? -9.586 -0.811 0.489 1.00 87.12 119 ASP A CA 1
ATOM 966 C C . ASP A 1 119 ? -9.776 -0.592 1.988 1.00 87.12 119 ASP A C 1
ATOM 968 O O . ASP A 1 119 ? -10.377 -1.430 2.670 1.00 87.12 119 ASP A O 1
ATOM 972 N N . TYR A 1 120 ? -9.278 0.528 2.510 1.00 90.19 120 TYR A N 1
ATOM 973 C CA . TYR A 1 120 ? -9.489 0.896 3.902 1.00 90.19 120 TYR A CA 1
ATOM 974 C C . TYR A 1 120 ? -10.961 1.207 4.188 1.00 90.19 120 TYR A C 1
ATOM 976 O O . TYR A 1 120 ? -11.496 0.761 5.201 1.00 90.19 120 TYR A O 1
ATOM 984 N N . ASN A 1 121 ? -11.648 1.914 3.290 1.00 89.44 121 ASN A N 1
ATOM 985 C CA . ASN A 1 121 ? -13.075 2.201 3.437 1.00 89.44 121 ASN A CA 1
ATOM 986 C C . ASN A 1 121 ? -13.921 0.922 3.375 1.00 89.44 121 ASN A C 1
ATOM 988 O O . ASN A 1 121 ? -14.848 0.760 4.168 1.00 89.44 121 ASN A O 1
ATOM 992 N N . ASN A 1 122 ? -13.557 -0.031 2.513 1.00 87.56 122 ASN A N 1
ATOM 993 C CA . ASN A 1 122 ? -14.179 -1.355 2.484 1.00 87.56 122 ASN A CA 1
ATOM 994 C C . ASN A 1 122 ? -14.005 -2.097 3.816 1.00 87.56 122 ASN A C 1
ATOM 996 O O . ASN A 1 122 ? -14.967 -2.669 4.332 1.00 87.56 122 ASN A O 1
ATOM 1000 N N . LEU A 1 123 ? -12.802 -2.050 4.397 1.00 84.88 123 LEU A N 1
ATOM 1001 C CA . LEU A 1 123 ? -12.533 -2.613 5.718 1.00 84.88 123 LEU A CA 1
ATOM 1002 C C . LEU A 1 123 ? -13.377 -1.923 6.792 1.00 84.88 123 LEU A C 1
ATOM 1004 O O . LEU A 1 123 ? -14.058 -2.602 7.552 1.00 84.88 123 LEU A O 1
ATOM 1008 N N . LYS A 1 124 ? -13.391 -0.587 6.819 1.00 85.31 124 LYS A N 1
ATOM 1009 C CA . LYS A 1 124 ? -14.173 0.231 7.758 1.00 85.31 124 LYS A CA 1
ATOM 1010 C C . LYS A 1 124 ? -15.669 -0.063 7.694 1.00 85.31 124 LYS A C 1
ATOM 1012 O O . LYS A 1 124 ? -16.320 -0.133 8.729 1.00 85.31 124 LYS A O 1
ATOM 1017 N N . ASN A 1 125 ? -16.224 -0.295 6.509 1.00 84.25 125 ASN A N 1
ATOM 1018 C CA . ASN A 1 125 ? -17.639 -0.647 6.376 1.00 84.25 125 ASN A CA 1
ATOM 1019 C C . ASN A 1 125 ? -17.979 -1.986 7.053 1.00 84.25 125 ASN A C 1
ATOM 1021 O O . ASN A 1 125 ? -19.095 -2.161 7.530 1.00 84.25 125 ASN A O 1
ATOM 1025 N N . LYS A 1 126 ? -17.014 -2.909 7.139 1.00 82.81 126 LYS A N 1
ATOM 1026 C CA . LYS A 1 126 ? -17.139 -4.173 7.885 1.00 82.81 126 LYS A CA 1
ATOM 1027 C C . LYS A 1 126 ? -16.724 -4.061 9.359 1.00 82.81 126 LYS A C 1
ATOM 1029 O O . LYS A 1 126 ? -16.949 -4.982 10.137 1.00 82.81 126 LYS A O 1
ATOM 1034 N N . CYS A 1 127 ? -16.083 -2.957 9.725 1.00 80.56 127 CYS A N 1
ATOM 1035 C CA . CYS A 1 127 ? -15.403 -2.724 10.988 1.00 80.56 127 CYS A CA 1
ATOM 1036 C C . CYS A 1 127 ? -15.767 -1.317 11.491 1.00 80.56 127 CYS A C 1
ATOM 1038 O O . CYS A 1 127 ? -15.056 -0.339 11.269 1.00 80.56 127 CYS A O 1
ATOM 1040 N N . SER A 1 128 ? -16.902 -1.187 12.175 1.00 71.31 128 SER A N 1
ATOM 1041 C CA . SER A 1 128 ? -17.478 0.133 12.476 1.00 71.31 128 SER A CA 1
ATOM 1042 C C . SER A 1 128 ? -16.680 0.976 13.488 1.00 71.31 128 SER A C 1
ATOM 1044 O O . SER A 1 128 ? -16.938 2.168 13.618 1.00 71.31 128 SER A O 1
ATOM 1046 N N . ASN A 1 129 ? -15.692 0.390 14.175 1.00 78.50 129 ASN A N 1
ATOM 1047 C CA . ASN A 1 129 ? -14.965 1.011 15.293 1.00 78.50 129 ASN A CA 1
ATOM 1048 C C . ASN A 1 129 ? -13.564 1.547 14.924 1.00 78.50 129 ASN A C 1
ATOM 1050 O O . ASN A 1 129 ? -12.734 1.737 15.815 1.00 78.50 129 ASN A O 1
ATOM 1054 N N . ILE A 1 130 ? -13.263 1.759 13.637 1.00 87.12 130 ILE A N 1
ATOM 1055 C CA . ILE A 1 130 ? -11.986 2.351 13.191 1.00 87.12 130 ILE A CA 1
ATOM 1056 C C . ILE A 1 130 ? -12.168 3.774 12.641 1.00 87.12 130 ILE A C 1
ATOM 1058 O O . ILE A 1 130 ? -13.225 4.087 12.085 1.00 87.12 130 ILE A O 1
ATOM 1062 N N . PRO A 1 131 ? -11.154 4.651 12.782 1.00 90.50 131 PRO A N 1
ATOM 1063 C CA . PRO A 1 131 ? -11.225 6.041 12.332 1.00 90.50 131 PRO A CA 1
ATOM 1064 C C . PRO A 1 131 ? -11.534 6.165 10.836 1.00 90.50 131 PRO A C 1
ATOM 1066 O O . PRO A 1 131 ? -11.104 5.346 10.025 1.00 90.50 131 PRO A O 1
ATOM 1069 N N . THR A 1 132 ? -12.257 7.214 10.448 1.00 90.25 132 THR A N 1
ATOM 1070 C CA . THR A 1 132 ? -12.450 7.568 9.032 1.00 90.25 132 THR A CA 1
ATOM 1071 C C . THR A 1 132 ? -11.181 8.214 8.481 1.00 90.25 132 THR A C 1
ATOM 1073 O O . THR A 1 132 ? -10.456 8.892 9.212 1.00 90.25 132 THR A O 1
ATOM 1076 N N . LEU A 1 133 ? -10.917 8.020 7.190 1.00 91.75 133 LEU A N 1
ATOM 1077 C CA . LEU A 1 133 ? -9.930 8.839 6.494 1.00 91.75 133 LEU A CA 1
ATOM 1078 C C . LEU A 1 133 ? -10.417 10.295 6.432 1.00 91.75 133 LEU A C 1
ATOM 1080 O O . LEU A 1 133 ? -11.626 10.524 6.367 1.00 91.75 133 LEU A O 1
ATOM 1084 N N . PRO A 1 134 ? -9.512 11.282 6.480 1.00 81.44 134 PRO A N 1
ATOM 1085 C CA . PRO A 1 134 ? -9.892 12.672 6.252 1.00 81.44 134 PRO A CA 1
ATOM 1086 C C . PRO A 1 134 ? -10.516 12.831 4.861 1.00 81.44 134 PRO A C 1
ATOM 1088 O O . PRO A 1 134 ? -10.107 12.156 3.913 1.00 81.44 134 PRO A O 1
ATOM 1091 N N . GLU A 1 135 ? -11.504 13.719 4.738 1.00 71.25 135 GLU A N 1
ATOM 1092 C CA . GLU A 1 135 ? -12.012 14.116 3.425 1.00 71.25 135 GLU A CA 1
ATOM 1093 C C . GLU A 1 135 ? -10.885 14.788 2.643 1.00 71.25 135 GLU A C 1
ATOM 1095 O O . GLU A 1 135 ? -10.302 15.784 3.078 1.00 71.25 135 GLU A O 1
ATOM 1100 N N . VAL A 1 136 ? -10.571 14.218 1.482 1.00 59.53 136 VAL A N 1
ATOM 1101 C CA . VAL A 1 136 ? -9.661 14.837 0.527 1.00 59.53 136 VAL A CA 1
ATOM 1102 C C . VAL A 1 136 ? -10.387 16.062 -0.015 1.00 59.53 136 VAL A C 1
ATOM 1104 O O . VAL A 1 136 ? -11.438 15.932 -0.642 1.00 59.53 136 VAL A O 1
ATOM 1107 N N . ASN A 1 137 ? -9.839 17.255 0.215 1.00 41.97 137 ASN A N 1
ATOM 1108 C CA . ASN A 1 137 ? -10.297 18.474 -0.447 1.00 41.97 137 ASN A CA 1
ATOM 1109 C C . ASN A 1 137 ? -9.915 18.395 -1.931 1.00 41.97 137 ASN A C 1
ATOM 1111 O O . ASN A 1 137 ? -8.978 19.050 -2.383 1.00 41.97 137 ASN A O 1
ATOM 1115 N N . THR A 1 138 ? -10.615 17.572 -2.707 1.00 39.97 138 THR A N 1
ATOM 1116 C CA . THR A 1 138 ? -10.581 17.685 -4.161 1.00 39.97 138 THR A CA 1
ATOM 1117 C C . THR A 1 138 ? -11.158 19.059 -4.474 1.00 39.97 138 THR A C 1
ATOM 1119 O O . THR A 1 138 ? -12.300 19.345 -4.113 1.00 39.97 138 THR A O 1
ATOM 1122 N N . SER A 1 139 ? -10.345 19.948 -5.047 1.00 35.25 139 SER A N 1
ATOM 1123 C CA . SER A 1 139 ? -10.774 21.289 -5.442 1.00 35.25 139 SER A CA 1
ATOM 1124 C C . SER A 1 139 ? -12.077 21.179 -6.237 1.00 35.25 139 SER A C 1
ATOM 1126 O O . SER A 1 139 ? -12.111 20.644 -7.344 1.00 35.25 139 SER A O 1
ATOM 1128 N N . GLN A 1 140 ? -13.172 21.621 -5.618 1.00 33.72 140 GLN A N 1
ATOM 1129 C CA . GLN A 1 140 ? -14.487 21.674 -6.232 1.00 33.72 140 GLN A CA 1
ATOM 1130 C C . GLN A 1 140 ? -14.464 22.744 -7.325 1.00 33.72 140 GLN A C 1
ATOM 1132 O O . GLN A 1 140 ? -14.798 23.895 -7.071 1.00 33.72 140 GLN A O 1
ATOM 1137 N N . ASN A 1 141 ? -14.145 22.354 -8.555 1.00 33.91 141 ASN A N 1
ATOM 1138 C CA . ASN A 1 141 ? -14.614 23.066 -9.740 1.00 33.91 141 ASN A CA 1
ATOM 1139 C C . ASN A 1 141 ? -15.843 22.344 -10.300 1.00 33.91 141 ASN A C 1
ATOM 1141 O O . ASN A 1 141 ? -15.877 21.889 -11.437 1.00 33.91 141 ASN A O 1
ATOM 1145 N N . THR A 1 142 ? -16.876 22.253 -9.469 1.00 31.66 142 THR A N 1
ATOM 1146 C CA . THR A 1 142 ? -18.262 22.057 -9.902 1.00 31.66 142 THR A CA 1
ATOM 1147 C C . THR A 1 142 ? -19.064 23.216 -9.316 1.00 31.66 142 THR A C 1
ATOM 1149 O O . THR A 1 142 ? -18.960 23.432 -8.104 1.00 31.66 142 THR A O 1
ATOM 1152 N N . PRO A 1 143 ? -19.815 23.997 -10.117 1.00 30.19 143 PRO A N 1
ATOM 1153 C CA . PRO A 1 143 ? -20.448 25.218 -9.633 1.00 30.19 143 PRO A CA 1
ATOM 1154 C C . PRO A 1 143 ? -21.441 24.898 -8.512 1.00 30.19 143 PRO A C 1
ATOM 1156 O O . PRO A 1 143 ? -22.449 24.228 -8.731 1.00 30.19 143 PRO A O 1
ATOM 1159 N N . LYS A 1 144 ? -21.155 25.383 -7.301 1.00 31.72 144 LYS A N 1
ATOM 1160 C CA . LYS A 1 144 ? -22.118 25.433 -6.197 1.00 31.72 144 LYS A CA 1
ATOM 1161 C C . LYS A 1 144 ? -23.225 26.419 -6.573 1.00 31.72 144 LYS A C 1
ATOM 1163 O O . LYS A 1 144 ? -22.986 27.622 -6.611 1.00 31.72 144 LYS A O 1
ATOM 1168 N N . SER A 1 145 ? -24.430 25.910 -6.817 1.00 30.14 145 SER A N 1
ATOM 1169 C CA . SER A 1 145 ? -25.659 26.701 -6.680 1.00 30.14 145 SER A CA 1
ATOM 1170 C C . SER A 1 145 ? -26.050 26.741 -5.191 1.00 30.14 145 SER A C 1
ATOM 1172 O O . SER A 1 145 ? -25.851 25.734 -4.503 1.00 30.14 145 SER A O 1
ATOM 1174 N N . PRO A 1 146 ? -26.535 27.870 -4.642 1.00 35.62 146 PRO A N 1
ATOM 1175 C CA . PRO A 1 146 ? -26.688 28.036 -3.204 1.00 35.62 146 PRO A CA 1
ATOM 1176 C C . PRO A 1 146 ? -28.053 27.548 -2.699 1.00 35.62 146 PRO A C 1
ATOM 1178 O O . PRO A 1 146 ? -29.093 27.924 -3.231 1.00 35.62 146 PRO A O 1
ATOM 1181 N N . GLY A 1 147 ? -28.027 26.811 -1.586 1.00 29.75 147 GLY A N 1
ATOM 1182 C CA . GLY A 1 147 ? -29.152 26.685 -0.657 1.00 29.75 147 GLY A CA 1
ATOM 1183 C C . GLY A 1 147 ? -29.823 25.314 -0.617 1.00 29.75 147 GLY A C 1
ATOM 1184 O O . GLY A 1 147 ? -30.579 24.969 -1.511 1.00 29.75 147 GLY A O 1
ATOM 1185 N N . GLN A 1 148 ? -29.614 24.568 0.470 1.00 26.27 148 GLN A N 1
ATOM 1186 C CA . GLN A 1 148 ? -30.638 24.301 1.492 1.00 26.27 148 GLN A CA 1
ATOM 1187 C C . GLN A 1 148 ? -30.144 23.249 2.492 1.00 26.27 148 GLN A C 1
ATOM 1189 O O . GLN A 1 148 ? -29.420 22.310 2.170 1.00 26.27 148 GLN A O 1
ATOM 1194 N N . ASN A 1 149 ? -30.523 23.476 3.741 1.00 33.47 149 ASN A N 1
ATOM 1195 C CA . ASN A 1 149 ? -30.127 22.726 4.917 1.00 33.47 149 ASN A CA 1
ATOM 1196 C C . ASN A 1 149 ? -31.096 21.550 5.120 1.00 33.47 149 ASN A C 1
ATOM 1198 O O . ASN A 1 149 ? -32.254 21.640 4.725 1.00 33.47 149 ASN A O 1
ATOM 1202 N N . SER A 1 150 ? -30.652 20.568 5.908 1.00 34.59 150 SER A N 1
ATOM 1203 C CA . SER A 1 150 ? -31.467 19.589 6.647 1.00 34.59 150 SER A CA 1
ATOM 1204 C C . SER A 1 150 ? -31.830 18.274 5.942 1.00 34.59 150 SER A C 1
ATOM 1206 O O . SER A 1 150 ? -32.660 18.220 5.047 1.00 34.59 150 SER A O 1
ATOM 1208 N N . ALA A 1 151 ? -31.214 17.211 6.471 1.00 36.62 151 ALA A N 1
ATOM 1209 C CA . ALA A 1 151 ? -31.701 15.840 6.630 1.00 36.62 151 ALA A CA 1
ATOM 1210 C C . ALA A 1 151 ? -32.785 15.334 5.660 1.00 36.62 151 ALA A C 1
ATOM 1212 O O . ALA A 1 151 ? -33.971 15.589 5.856 1.00 36.62 151 ALA A O 1
ATOM 1213 N N . GLN A 1 152 ? -32.392 14.441 4.749 1.00 24.23 152 GLN A N 1
ATOM 1214 C CA . GLN A 1 152 ? -33.295 13.393 4.281 1.00 24.23 152 GLN A CA 1
ATOM 1215 C C . GLN A 1 152 ? -32.525 12.111 3.949 1.00 24.23 152 GLN A C 1
ATOM 1217 O O . GLN A 1 152 ? -31.684 12.051 3.057 1.00 24.23 152 GLN A O 1
ATOM 1222 N N . THR A 1 153 ? -32.800 11.110 4.784 1.00 34.03 153 THR A N 1
ATOM 1223 C CA . THR A 1 153 ? -32.724 9.665 4.555 1.00 34.03 153 THR A CA 1
ATOM 1224 C C . THR A 1 153 ? -32.481 9.261 3.099 1.00 34.03 153 THR A C 1
ATOM 1226 O O . THR A 1 153 ? -33.388 9.334 2.275 1.00 34.03 153 THR A O 1
ATOM 1229 N N . SER A 1 154 ? -31.281 8.763 2.796 1.00 30.78 154 SER A N 1
ATOM 1230 C CA . SER A 1 154 ? -31.098 7.918 1.616 1.00 30.78 154 SER A CA 1
ATOM 1231 C C . SER A 1 154 ? -31.639 6.532 1.940 1.00 30.78 154 SER A C 1
ATOM 1233 O O . SER A 1 154 ? -31.132 5.855 2.836 1.00 30.78 154 SER A O 1
ATOM 1235 N N . GLU A 1 155 ? -32.694 6.148 1.226 1.00 24.95 155 GLU A N 1
ATOM 1236 C CA . GLU A 1 155 ? -33.174 4.777 1.125 1.00 24.95 155 GLU A CA 1
ATOM 1237 C C . GLU A 1 155 ? -31.993 3.830 0.915 1.00 24.95 155 GLU A C 1
ATOM 1239 O O . GLU A 1 155 ? -31.336 3.810 -0.128 1.00 24.95 155 GLU A O 1
ATOM 1244 N N . VAL A 1 156 ? -31.738 3.013 1.932 1.00 31.83 156 VAL A N 1
ATOM 1245 C CA . VAL A 1 156 ? -30.944 1.803 1.797 1.00 31.83 156 VAL A CA 1
ATOM 1246 C C . VAL A 1 156 ? -31.771 0.858 0.934 1.00 31.83 156 VAL A C 1
ATOM 1248 O O . VAL A 1 156 ? -32.616 0.121 1.434 1.00 31.83 156 VAL A O 1
ATOM 1251 N N . THR A 1 157 ? -31.530 0.875 -0.376 1.00 25.69 157 THR A N 1
ATOM 1252 C CA . THR A 1 157 ? -31.802 -0.313 -1.187 1.00 25.69 157 THR A CA 1
ATOM 1253 C C . THR A 1 157 ? -30.892 -1.405 -0.625 1.00 25.69 157 THR A C 1
ATOM 1255 O O . THR A 1 157 ? -29.669 -1.231 -0.644 1.00 25.69 157 THR A O 1
ATOM 1258 N N . PRO A 1 158 ? -31.427 -2.497 -0.056 1.00 28.84 158 PRO A N 1
ATOM 1259 C CA . PRO A 1 158 ? -30.589 -3.519 0.536 1.00 28.84 158 PRO A CA 1
ATOM 1260 C C . PRO A 1 158 ? -29.793 -4.171 -0.596 1.00 28.84 158 PRO A C 1
ATOM 1262 O O . PRO A 1 158 ? -30.356 -4.877 -1.434 1.00 28.84 158 PRO A O 1
ATOM 1265 N N . LEU A 1 159 ? -28.475 -3.932 -0.630 1.00 32.38 159 LEU A N 1
ATOM 1266 C CA . LEU A 1 159 ? -27.513 -4.646 -1.477 1.00 32.38 159 LEU A CA 1
ATOM 1267 C C . LEU A 1 159 ? -27.393 -6.104 -1.000 1.00 32.38 159 LEU A C 1
ATOM 1269 O O . LEU A 1 159 ? -26.359 -6.567 -0.527 1.00 32.38 159 LEU A O 1
ATOM 1273 N N . SER A 1 160 ? -28.484 -6.847 -1.118 1.00 42.72 160 SER A N 1
ATOM 1274 C CA . SER A 1 160 ? -28.480 -8.298 -1.066 1.00 42.72 160 SER A CA 1
ATOM 1275 C C . SER A 1 160 ? -28.319 -8.799 -2.496 1.00 42.72 160 SER A C 1
ATOM 1277 O O . SER A 1 160 ? -29.284 -8.864 -3.242 1.00 42.72 160 SER A O 1
ATOM 1279 N N . SER A 1 161 ? -27.073 -9.048 -2.914 1.00 35.34 161 SER A N 1
ATOM 1280 C CA . SER A 1 161 ? -26.696 -10.104 -3.872 1.00 35.34 161 SER A CA 1
ATOM 1281 C C . SER A 1 161 ? -25.250 -9.915 -4.361 1.00 35.34 161 SER A C 1
ATOM 1283 O O . SER A 1 161 ? -24.911 -8.938 -5.024 1.00 35.34 161 SER A O 1
ATOM 1285 N N . SER A 1 162 ? -24.401 -10.900 -4.050 1.00 38.97 162 SER A N 1
ATOM 1286 C CA . SER A 1 162 ? -23.122 -11.203 -4.720 1.00 38.97 162 SER A CA 1
ATOM 1287 C C . SER A 1 162 ? -21.978 -10.168 -4.649 1.00 38.97 162 SER A C 1
ATOM 1289 O O . SER A 1 162 ? -21.322 -9.863 -5.644 1.00 38.97 162 SER A O 1
ATOM 1291 N N . ILE A 1 163 ? -21.655 -9.665 -3.452 1.00 40.84 163 ILE A N 1
ATOM 1292 C CA . ILE A 1 163 ? -20.435 -8.853 -3.224 1.00 40.84 163 ILE A CA 1
ATOM 1293 C C . ILE A 1 163 ? -19.189 -9.731 -2.962 1.00 40.84 163 ILE A C 1
ATOM 1295 O O . ILE A 1 163 ? -18.061 -9.318 -3.242 1.00 40.84 163 ILE A O 1
ATOM 1299 N N . GLY A 1 164 ? -19.371 -10.980 -2.515 1.00 31.80 164 GLY A N 1
ATOM 1300 C CA . GLY A 1 164 ? -18.273 -11.907 -2.197 1.00 31.80 164 GLY A CA 1
ATOM 1301 C C . GLY A 1 164 ? -17.350 -12.240 -3.379 1.00 31.80 164 GLY A C 1
ATOM 1302 O O . GLY A 1 164 ? -16.153 -12.422 -3.187 1.00 31.80 164 GLY A O 1
ATOM 1303 N N . ASN A 1 165 ? -17.862 -12.213 -4.614 1.00 37.31 165 ASN A N 1
ATOM 1304 C CA . ASN A 1 165 ? -17.111 -12.658 -5.796 1.00 37.31 165 ASN A CA 1
ATOM 1305 C C . ASN A 1 165 ? -16.331 -11.530 -6.501 1.00 37.31 165 ASN A C 1
ATOM 1307 O O . ASN A 1 165 ? -15.530 -11.809 -7.389 1.00 37.31 165 ASN A O 1
ATOM 1311 N N . LYS A 1 166 ? -16.528 -10.262 -6.106 1.00 39.81 166 LYS A N 1
ATOM 1312 C CA . LYS A 1 166 ? -15.800 -9.098 -6.657 1.00 39.81 166 LYS A CA 1
ATOM 1313 C C . LYS A 1 166 ? -14.658 -8.606 -5.764 1.00 39.81 166 LYS A C 1
ATOM 1315 O O . LYS A 1 166 ? -13.702 -8.030 -6.273 1.00 39.81 166 LYS A O 1
ATOM 1320 N N . LEU A 1 167 ? -14.710 -8.874 -4.458 1.00 41.12 167 LEU A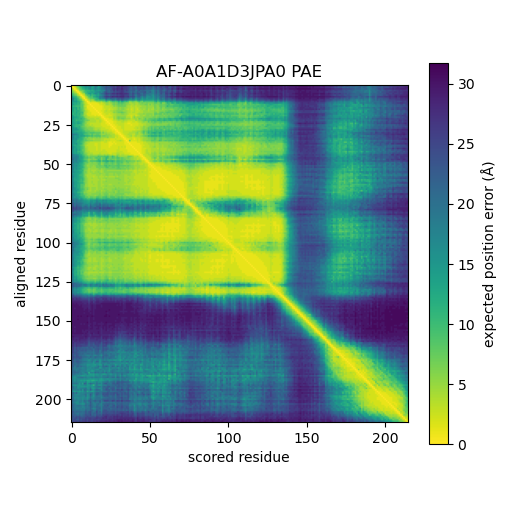 N 1
ATOM 1321 C CA . LEU A 1 167 ? -13.645 -8.502 -3.516 1.00 41.12 167 LEU A CA 1
ATOM 1322 C C . LEU A 1 167 ? -12.426 -9.427 -3.595 1.00 41.12 167 LEU A C 1
ATOM 1324 O O . LEU A 1 167 ? -11.304 -8.978 -3.381 1.00 41.12 167 LEU A O 1
ATOM 1328 N N . ILE A 1 168 ? -12.629 -10.701 -3.942 1.00 46.19 168 ILE A N 1
ATOM 1329 C CA . ILE A 1 168 ? -11.544 -11.680 -4.079 1.00 46.19 168 ILE A CA 1
ATOM 1330 C C . ILE A 1 168 ? -10.559 -11.267 -5.193 1.00 46.19 168 ILE A C 1
ATOM 1332 O O . ILE A 1 168 ? -9.365 -11.203 -4.905 1.00 46.19 168 ILE A O 1
ATOM 1336 N N . PRO A 1 169 ? -10.994 -10.897 -6.417 1.00 41.91 169 PRO A N 1
ATOM 1337 C CA . PRO A 1 169 ? -10.097 -10.362 -7.445 1.00 41.91 169 PRO A CA 1
ATOM 1338 C C . PRO A 1 169 ? -9.323 -9.126 -6.986 1.00 41.91 169 PRO A C 1
ATOM 1340 O O . PRO A 1 169 ? -8.120 -9.041 -7.197 1.00 41.91 169 PRO A O 1
ATOM 1343 N N . VAL A 1 170 ? -9.995 -8.195 -6.307 1.00 40.28 170 VAL A N 1
ATOM 1344 C CA . VAL A 1 170 ? -9.409 -6.942 -5.812 1.00 40.28 170 VAL A CA 1
ATOM 1345 C C . VAL A 1 170 ? -8.318 -7.226 -4.768 1.00 40.28 170 VAL A C 1
ATOM 1347 O O . VAL A 1 170 ? -7.176 -6.805 -4.939 1.00 40.28 170 VAL A O 1
ATOM 1350 N N . LEU A 1 171 ? -8.600 -8.064 -3.767 1.00 48.31 171 LEU A N 1
ATOM 1351 C CA . LEU A 1 171 ? -7.620 -8.515 -2.770 1.00 48.31 171 LEU A CA 1
ATOM 1352 C C . LEU A 1 171 ? -6.467 -9.332 -3.383 1.00 48.31 171 LEU A C 1
ATOM 1354 O O . LEU A 1 171 ? -5.328 -9.233 -2.920 1.00 48.31 171 LEU A O 1
ATOM 1358 N N . LEU A 1 172 ? -6.726 -10.120 -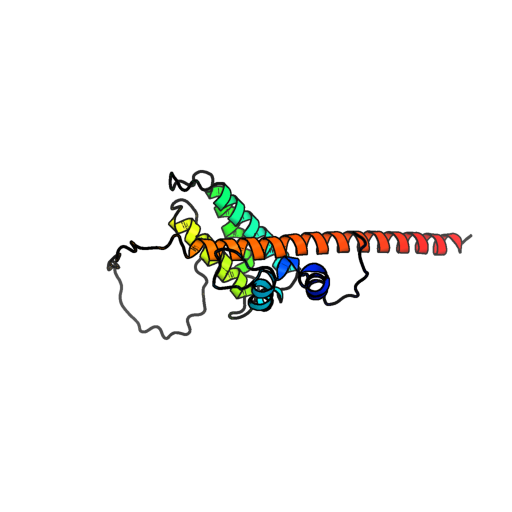4.433 1.00 51.22 172 LEU A N 1
ATOM 1359 C CA . LEU A 1 172 ? -5.692 -10.854 -5.173 1.00 51.22 172 LEU A CA 1
ATOM 1360 C C . LEU A 1 172 ? -4.780 -9.911 -5.968 1.00 51.22 172 LEU A C 1
ATOM 1362 O O . LEU A 1 172 ? -3.561 -10.098 -5.964 1.00 51.22 172 LEU A O 1
ATOM 1366 N N . ILE A 1 173 ? -5.339 -8.875 -6.600 1.00 50.50 173 ILE A N 1
ATOM 1367 C CA . ILE A 1 173 ? -4.579 -7.817 -7.278 1.00 50.50 173 ILE A CA 1
ATOM 1368 C C . ILE A 1 173 ? -3.710 -7.073 -6.257 1.00 50.50 173 ILE A C 1
ATOM 1370 O O . ILE A 1 173 ? -2.538 -6.824 -6.535 1.00 50.50 173 ILE A O 1
ATOM 1374 N N . PHE A 1 174 ? -4.219 -6.797 -5.053 1.00 52.16 174 PHE A N 1
ATOM 1375 C CA . PHE A 1 174 ? -3.431 -6.159 -3.993 1.00 52.16 174 PHE A CA 1
ATOM 1376 C C . PHE A 1 174 ? -2.360 -7.041 -3.394 1.00 52.16 174 PHE A C 1
ATOM 1378 O O . PHE A 1 174 ? -1.238 -6.578 -3.197 1.00 52.16 174 PHE A O 1
ATOM 1385 N N . SER A 1 175 ? -2.654 -8.322 -3.193 1.00 50.50 175 SER A N 1
ATOM 1386 C CA . SER A 1 175 ? -1.651 -9.306 -2.791 1.00 50.50 175 SER A CA 1
ATOM 1387 C C . SER A 1 175 ? -0.530 -9.381 -3.824 1.00 50.50 175 SER A C 1
ATOM 1389 O O . SER A 1 175 ? 0.644 -9.404 -3.460 1.00 50.50 175 SER A O 1
ATOM 1391 N N . ALA A 1 176 ? -0.871 -9.340 -5.115 1.00 52.62 176 ALA A N 1
ATOM 1392 C CA . ALA A 1 176 ? 0.106 -9.306 -6.192 1.00 52.62 176 ALA A CA 1
ATOM 1393 C C . ALA A 1 176 ? 0.924 -8.004 -6.170 1.00 52.62 176 ALA A C 1
ATOM 1395 O O . ALA A 1 176 ? 2.149 -8.067 -6.097 1.00 52.62 176 ALA A O 1
ATOM 1396 N N . ILE A 1 177 ? 0.281 -6.829 -6.161 1.00 58.44 177 ILE A N 1
ATOM 1397 C CA . ILE A 1 177 ? 0.959 -5.520 -6.150 1.00 58.44 177 ILE A CA 1
ATOM 1398 C C . ILE A 1 177 ? 1.885 -5.398 -4.938 1.00 58.44 177 ILE A C 1
ATOM 1400 O O . ILE A 1 177 ? 3.052 -5.055 -5.092 1.00 58.44 177 ILE A O 1
ATOM 1404 N N . ALA A 1 178 ? 1.420 -5.741 -3.742 1.00 58.84 178 ALA A N 1
ATOM 1405 C CA . ALA A 1 178 ? 2.226 -5.677 -2.533 1.00 58.84 178 ALA A CA 1
ATOM 1406 C C . ALA A 1 178 ? 3.381 -6.673 -2.509 1.00 58.84 178 ALA A C 1
ATOM 1408 O O . ALA A 1 178 ? 4.473 -6.343 -2.045 1.00 58.84 178 ALA A O 1
ATOM 1409 N N . PHE A 1 179 ? 3.171 -7.877 -3.041 1.00 61.88 179 PHE A N 1
ATOM 1410 C CA . PHE A 1 179 ? 4.240 -8.847 -3.238 1.00 61.88 179 PHE A CA 1
ATOM 1411 C C . PHE A 1 179 ? 5.302 -8.302 -4.204 1.00 61.88 179 PHE A C 1
ATOM 1413 O O . PHE A 1 179 ? 6.498 -8.405 -3.923 1.00 61.88 179 PHE A O 1
ATOM 1420 N N . PHE A 1 180 ? 4.888 -7.638 -5.289 1.00 57.06 180 PHE A N 1
ATOM 1421 C CA . PHE A 1 180 ? 5.808 -6.973 -6.215 1.00 57.06 180 PHE A CA 1
ATOM 1422 C C . PHE A 1 180 ? 6.547 -5.799 -5.561 1.00 57.06 180 PHE A C 1
ATOM 1424 O O . PHE A 1 180 ? 7.770 -5.724 -5.687 1.00 57.06 180 PHE A O 1
ATOM 1431 N N . LEU A 1 181 ? 5.857 -4.943 -4.802 1.00 60.03 181 LEU A N 1
ATOM 1432 C CA . LEU A 1 181 ? 6.465 -3.825 -4.070 1.00 60.03 181 LEU A CA 1
ATOM 1433 C C . LEU A 1 181 ? 7.447 -4.319 -2.994 1.00 60.03 181 LEU A C 1
ATOM 1435 O O . LEU A 1 181 ? 8.546 -3.783 -2.875 1.00 60.03 181 LEU A O 1
ATOM 1439 N N . GLY A 1 182 ? 7.111 -5.383 -2.260 1.00 64.06 182 GLY A N 1
ATOM 1440 C CA . GLY A 1 182 ? 7.964 -5.966 -1.222 1.00 64.06 182 GLY A CA 1
ATOM 1441 C C . GLY A 1 182 ? 9.228 -6.628 -1.779 1.00 64.06 182 GLY A C 1
ATOM 1442 O O . GLY A 1 182 ? 10.327 -6.428 -1.248 1.00 64.06 182 GLY A O 1
ATOM 1443 N N . ILE A 1 183 ? 9.112 -7.373 -2.884 1.00 65.06 183 ILE A N 1
ATOM 1444 C CA . ILE A 1 183 ? 10.277 -7.937 -3.584 1.00 65.06 183 ILE A CA 1
ATOM 1445 C C . ILE A 1 183 ? 11.155 -6.815 -4.138 1.00 65.06 183 ILE A C 1
ATOM 1447 O O . ILE A 1 183 ? 12.378 -6.853 -3.966 1.00 65.06 183 ILE A O 1
ATOM 1451 N N . PHE A 1 184 ? 10.545 -5.801 -4.753 1.00 59.47 184 PHE A N 1
ATOM 1452 C CA . PHE A 1 184 ? 11.254 -4.644 -5.286 1.00 59.47 184 PHE A CA 1
ATOM 1453 C C . PHE A 1 184 ? 11.996 -3.866 -4.193 1.00 59.47 184 PHE A C 1
ATOM 1455 O O . PHE A 1 184 ? 13.177 -3.545 -4.358 1.00 59.47 184 PHE A O 1
ATOM 1462 N N . TYR A 1 185 ? 11.351 -3.625 -3.050 1.00 65.69 185 TYR A N 1
ATOM 1463 C CA . TYR A 1 185 ? 11.948 -2.957 -1.898 1.00 65.69 185 TYR A CA 1
ATOM 1464 C C . TYR A 1 185 ? 13.142 -3.743 -1.346 1.00 65.69 185 TYR A C 1
ATOM 1466 O O . TYR A 1 185 ? 14.240 -3.198 -1.209 1.00 65.69 185 TYR A O 1
ATOM 1474 N N . LYS A 1 186 ? 12.977 -5.053 -1.107 1.00 65.94 186 LYS A N 1
ATOM 1475 C CA . LYS A 1 186 ? 14.060 -5.921 -0.615 1.00 65.94 186 LYS A CA 1
ATOM 1476 C C . LYS A 1 186 ? 15.246 -5.941 -1.580 1.00 65.94 186 LYS A C 1
ATOM 1478 O O . LYS A 1 186 ? 16.395 -5.858 -1.141 1.00 65.94 186 LYS A O 1
ATOM 1483 N N . TYR A 1 187 ? 14.978 -6.024 -2.883 1.00 60.75 187 TYR A N 1
ATOM 1484 C CA . TYR A 1 187 ? 16.012 -6.011 -3.917 1.00 60.75 187 TYR A CA 1
ATOM 1485 C C . TYR A 1 187 ? 16.766 -4.676 -3.963 1.00 60.75 187 TYR A C 1
ATOM 1487 O O . TYR A 1 187 ? 18.000 -4.649 -3.985 1.00 60.75 187 TYR A O 1
ATOM 1495 N N . SER A 1 188 ? 16.036 -3.564 -3.911 1.00 63.12 188 SER A N 1
ATOM 1496 C CA . SER A 1 188 ? 16.611 -2.219 -3.945 1.00 63.12 188 SER A CA 1
ATOM 1497 C C . SER A 1 188 ? 17.450 -1.918 -2.702 1.00 63.12 188 SER A C 1
ATOM 1499 O O . SER A 1 188 ? 18.586 -1.456 -2.826 1.00 63.12 188 SER A O 1
ATOM 1501 N N . LEU A 1 189 ? 16.961 -2.276 -1.509 1.00 65.44 189 LEU A N 1
ATO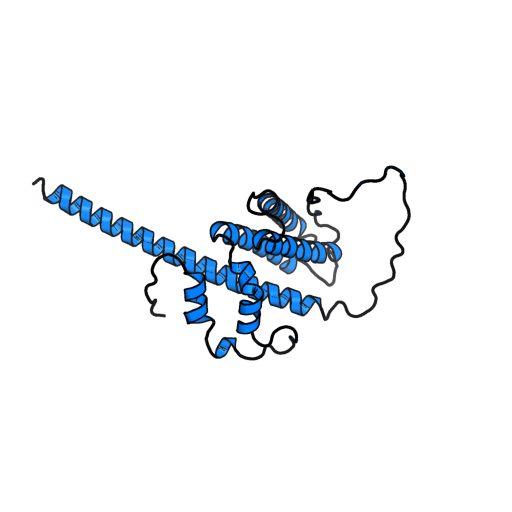M 1502 C CA . LEU A 1 189 ? 17.686 -2.114 -0.246 1.00 65.44 189 LEU A CA 1
ATOM 1503 C C . LEU A 1 189 ? 18.976 -2.946 -0.213 1.00 65.44 189 LEU A C 1
ATOM 1505 O O . LEU A 1 189 ? 20.035 -2.456 0.188 1.00 65.44 189 LEU A O 1
ATOM 1509 N N . PHE A 1 190 ? 18.907 -4.200 -0.669 1.00 65.62 190 PHE A N 1
ATOM 1510 C CA . PHE A 1 190 ? 20.068 -5.084 -0.744 1.00 65.62 190 PHE A CA 1
ATOM 1511 C C . PHE A 1 190 ? 21.150 -4.530 -1.685 1.00 65.62 190 PHE A C 1
ATOM 1513 O O . PHE A 1 190 ? 22.336 -4.536 -1.343 1.00 65.62 190 PHE A O 1
ATOM 1520 N N . LYS A 1 191 ? 20.756 -3.980 -2.842 1.00 58.75 191 LYS A N 1
ATOM 1521 C CA . LYS A 1 191 ? 21.692 -3.362 -3.795 1.00 58.75 191 LYS A CA 1
ATOM 1522 C C . LYS A 1 191 ? 22.354 -2.103 -3.219 1.00 58.75 191 LYS A C 1
ATOM 1524 O O . LYS A 1 191 ? 23.567 -1.947 -3.372 1.00 58.75 191 LYS A O 1
ATOM 1529 N N . SER A 1 192 ? 21.604 -1.238 -2.533 1.00 60.03 192 SER A N 1
ATOM 1530 C CA . SER A 1 192 ? 22.144 -0.020 -1.906 1.00 60.03 192 SER A CA 1
ATOM 1531 C C . SER A 1 192 ? 23.194 -0.330 -0.837 1.00 60.03 192 SER A C 1
ATOM 1533 O O . SER A 1 192 ? 24.268 0.271 -0.843 1.00 60.03 192 SER A O 1
ATOM 1535 N N . ARG A 1 193 ? 22.957 -1.343 0.009 1.00 63.91 193 ARG A N 1
ATOM 1536 C CA . ARG A 1 193 ? 23.947 -1.814 0.999 1.00 63.91 193 ARG A CA 1
ATOM 1537 C C . ARG A 1 193 ? 25.242 -2.293 0.339 1.00 63.91 193 ARG A C 1
ATOM 1539 O O . ARG A 1 193 ? 26.331 -1.930 0.777 1.00 63.91 193 ARG A O 1
ATOM 1546 N N . LYS A 1 194 ? 25.129 -3.059 -0.753 1.00 65.50 194 LYS A N 1
ATOM 1547 C CA . LYS A 1 194 ? 26.291 -3.561 -1.504 1.00 65.50 194 LYS A CA 1
ATOM 1548 C C . LYS A 1 194 ? 27.106 -2.425 -2.138 1.00 65.50 194 LYS A C 1
ATOM 1550 O O . LYS A 1 194 ? 28.333 -2.497 -2.175 1.00 65.50 194 LYS A O 1
ATOM 1555 N N . ARG A 1 195 ? 26.446 -1.361 -2.613 1.00 66.69 195 ARG A N 1
ATOM 1556 C CA . ARG A 1 195 ? 27.117 -0.159 -3.144 1.00 66.69 195 ARG A CA 1
ATOM 1557 C C . ARG A 1 195 ? 27.868 0.607 -2.058 1.00 66.69 195 ARG A C 1
ATOM 1559 O O . ARG A 1 195 ? 29.036 0.917 -2.272 1.00 66.69 195 ARG A O 1
ATOM 1566 N N . ALA A 1 196 ? 27.242 0.825 -0.902 1.00 70.00 196 ALA A N 1
ATOM 1567 C CA . ALA A 1 196 ? 27.875 1.502 0.229 1.00 70.00 196 ALA A CA 1
ATOM 1568 C C . ALA A 1 196 ? 29.138 0.760 0.707 1.00 70.00 196 ALA A C 1
ATOM 1570 O O . ALA A 1 196 ? 30.191 1.367 0.868 1.00 70.00 196 ALA A O 1
ATOM 1571 N N . GLN A 1 197 ? 29.079 -0.573 0.827 1.00 74.69 197 GLN A N 1
ATOM 1572 C CA . GLN A 1 197 ? 30.256 -1.384 1.170 1.00 74.69 197 GLN A CA 1
ATOM 1573 C C . GLN A 1 197 ? 31.378 -1.280 0.125 1.00 74.69 197 GLN A C 1
ATOM 1575 O O . GLN A 1 197 ? 32.550 -1.177 0.484 1.00 74.69 197 GLN A O 1
ATOM 1580 N N . LYS A 1 198 ? 31.038 -1.281 -1.171 1.00 75.56 198 LYS A N 1
ATOM 1581 C CA . LYS A 1 198 ? 32.021 -1.140 -2.259 1.00 75.56 198 LYS A CA 1
ATOM 1582 C C . LYS A 1 198 ? 32.680 0.245 -2.260 1.00 75.56 198 LYS A C 1
ATOM 1584 O O . LYS A 1 198 ? 33.879 0.329 -2.508 1.00 75.56 198 LYS A O 1
ATOM 1589 N N . GLN A 1 199 ? 31.925 1.312 -1.987 1.00 78.50 199 GLN A N 1
ATOM 1590 C CA . GLN A 1 199 ? 32.464 2.672 -1.852 1.00 78.50 199 GLN A CA 1
ATOM 1591 C C . GLN A 1 199 ? 33.401 2.785 -0.647 1.00 78.50 199 GLN A C 1
ATOM 1593 O O . GLN A 1 199 ? 34.540 3.203 -0.817 1.00 78.50 199 GLN A O 1
ATOM 1598 N N . TYR A 1 200 ? 32.983 2.283 0.517 1.00 84.06 200 TYR A N 1
ATOM 1599 C CA . TYR A 1 200 ? 33.813 2.245 1.724 1.00 84.06 200 TYR A CA 1
ATOM 1600 C C . TYR A 1 200 ? 35.157 1.526 1.507 1.00 84.06 200 TYR A C 1
ATOM 1602 O O . TYR A 1 200 ? 36.203 1.988 1.957 1.00 84.06 200 TYR A O 1
ATOM 1610 N N . LEU A 1 201 ? 35.153 0.401 0.780 1.00 86.19 201 LEU A N 1
ATOM 1611 C CA . LEU A 1 201 ? 36.381 -0.326 0.438 1.00 86.19 201 LEU A CA 1
ATOM 1612 C C . LEU A 1 201 ? 37.296 0.469 -0.509 1.00 86.19 201 LEU A C 1
ATOM 1614 O O . LEU A 1 201 ? 38.511 0.429 -0.338 1.00 86.19 201 LEU A O 1
ATOM 1618 N N . ARG A 1 202 ? 36.733 1.199 -1.481 1.00 84.94 202 ARG A N 1
ATOM 1619 C CA . ARG A 1 202 ? 37.503 2.059 -2.399 1.00 84.94 202 ARG A CA 1
ATOM 1620 C C . ARG A 1 202 ? 38.142 3.240 -1.673 1.00 84.94 202 ARG A C 1
ATOM 1622 O O . ARG A 1 202 ? 39.320 3.495 -1.888 1.00 84.94 202 ARG A O 1
ATOM 1629 N N . GLU A 1 203 ? 37.403 3.906 -0.790 1.00 87.75 203 GLU A N 1
ATOM 1630 C CA . GLU A 1 203 ? 37.940 4.993 0.041 1.00 87.75 203 GLU A CA 1
ATOM 1631 C C . GLU A 1 203 ? 39.049 4.491 0.969 1.00 87.75 203 GLU A C 1
ATOM 1633 O O . GLU A 1 203 ? 40.110 5.100 1.054 1.00 87.75 203 GLU A O 1
ATOM 1638 N N . LYS A 1 204 ? 38.873 3.317 1.591 1.00 84.38 204 LYS A N 1
ATOM 1639 C CA . LYS A 1 204 ? 39.928 2.692 2.404 1.00 84.38 204 LYS A CA 1
ATOM 1640 C C . LYS A 1 204 ? 41.202 2.370 1.624 1.00 84.38 204 LYS A C 1
ATOM 1642 O O . LYS A 1 204 ? 42.278 2.432 2.210 1.00 84.38 204 LYS A O 1
ATOM 1647 N N . LEU A 1 205 ? 41.091 1.968 0.358 1.00 85.69 205 LEU A N 1
ATOM 1648 C CA . LEU A 1 205 ? 42.255 1.715 -0.495 1.00 85.69 205 LEU A CA 1
ATOM 1649 C C . LEU A 1 205 ? 42.945 3.027 -0.883 1.00 85.69 205 LEU A C 1
ATOM 1651 O O . LEU A 1 205 ? 44.155 3.127 -0.718 1.00 85.69 205 LEU A O 1
ATOM 1655 N N . LYS A 1 206 ? 42.174 4.047 -1.275 1.00 85.12 206 LYS A N 1
ATOM 1656 C CA . LYS A 1 206 ? 42.699 5.371 -1.630 1.00 85.12 206 LYS A CA 1
ATOM 1657 C C . LYS A 1 206 ? 43.443 6.037 -0.464 1.00 85.12 206 LYS A C 1
ATOM 1659 O O . LYS A 1 206 ? 44.564 6.495 -0.637 1.00 85.12 206 LYS A O 1
ATOM 1664 N N . ASN A 1 207 ? 42.882 5.984 0.745 1.00 82.81 207 ASN A N 1
ATOM 1665 C CA . ASN A 1 207 ? 43.516 6.559 1.937 1.00 82.81 207 ASN A CA 1
ATOM 1666 C C . ASN A 1 207 ? 44.819 5.834 2.324 1.00 82.81 207 ASN A C 1
ATOM 1668 O O . ASN A 1 207 ? 45.695 6.427 2.945 1.00 82.81 207 ASN A O 1
ATOM 1672 N N . LYS A 1 208 ? 44.957 4.541 1.995 1.00 81.94 208 LYS A N 1
ATOM 1673 C CA . LYS A 1 208 ? 46.211 3.796 2.206 1.00 81.94 208 LYS A CA 1
ATOM 1674 C C . LYS A 1 208 ? 47.273 4.151 1.168 1.00 81.94 208 LYS A C 1
ATOM 1676 O O . LYS A 1 208 ? 48.446 4.170 1.515 1.00 81.94 208 LYS A O 1
ATOM 1681 N N . GLU A 1 209 ? 46.867 4.414 -0.069 1.00 78.06 209 GLU A N 1
ATOM 1682 C CA . GLU A 1 209 ? 47.755 4.839 -1.156 1.00 78.06 209 GLU A CA 1
ATOM 1683 C C . GLU A 1 209 ? 48.282 6.264 -0.915 1.00 78.06 209 GLU A C 1
ATOM 1685 O O . GLU A 1 209 ? 49.486 6.489 -0.981 1.00 78.06 209 GLU A O 1
ATOM 1690 N N . GLU A 1 210 ? 47.414 7.196 -0.503 1.00 74.88 210 GLU A N 1
ATOM 1691 C CA . GLU A 1 210 ? 47.806 8.568 -0.139 1.00 74.88 210 GLU A CA 1
ATOM 1692 C C . GLU A 1 210 ? 48.714 8.609 1.105 1.00 74.88 210 GLU A C 1
ATOM 1694 O O . GLU A 1 210 ? 49.742 9.281 1.092 1.00 74.88 210 GLU A O 1
ATOM 1699 N N . ASN A 1 211 ? 48.401 7.843 2.158 1.00 71.75 211 ASN A N 1
ATOM 1700 C CA . ASN A 1 211 ? 49.223 7.812 3.377 1.00 71.75 211 ASN A CA 1
ATOM 1701 C C . ASN A 1 211 ? 50.523 7.005 3.221 1.00 71.75 211 ASN A C 1
ATOM 1703 O O . ASN A 1 211 ? 51.475 7.241 3.959 1.00 71.75 211 ASN A O 1
ATOM 1707 N N . GLY A 1 212 ? 50.569 6.043 2.296 1.00 61.19 212 GLY A N 1
ATOM 1708 C CA . GLY A 1 212 ? 51.771 5.266 1.985 1.00 61.19 212 GLY A CA 1
ATOM 1709 C C . GLY A 1 212 ? 52.754 5.995 1.066 1.00 61.19 212 GLY A C 1
ATOM 1710 O O . GLY A 1 212 ? 53.926 5.648 1.059 1.00 61.19 212 GLY A O 1
ATOM 1711 N N . SER A 1 213 ? 52.299 7.011 0.326 1.00 55.31 213 SER A N 1
ATOM 1712 C CA . SER A 1 213 ? 53.139 7.853 -0.540 1.00 55.31 213 SER A CA 1
ATOM 1713 C C . SER A 1 213 ? 53.832 9.012 0.202 1.00 55.31 213 SER A C 1
ATOM 1715 O O . SER A 1 213 ? 54.576 9.767 -0.422 1.00 55.31 213 SER A O 1
ATOM 1717 N N . LEU A 1 214 ? 53.562 9.186 1.502 1.00 54.84 214 LEU A N 1
ATOM 1718 C CA . LEU A 1 214 ? 54.109 10.243 2.370 1.00 54.84 214 LEU A CA 1
ATOM 1719 C C . LEU A 1 214 ? 55.256 9.758 3.287 1.00 54.84 214 LEU A C 1
ATOM 1721 O O . LEU A 1 214 ? 55.671 10.501 4.177 1.00 54.84 214 LEU A O 1
ATOM 1725 N N . ILE A 1 215 ? 55.757 8.534 3.078 1.00 48.50 215 ILE A N 1
ATOM 1726 C CA . ILE A 1 215 ? 56.916 7.928 3.764 1.00 48.50 215 ILE A CA 1
ATOM 1727 C C . ILE A 1 215 ? 57.996 7.655 2.718 1.00 48.50 215 ILE A C 1
ATOM 1729 O O . ILE A 1 215 ? 59.177 7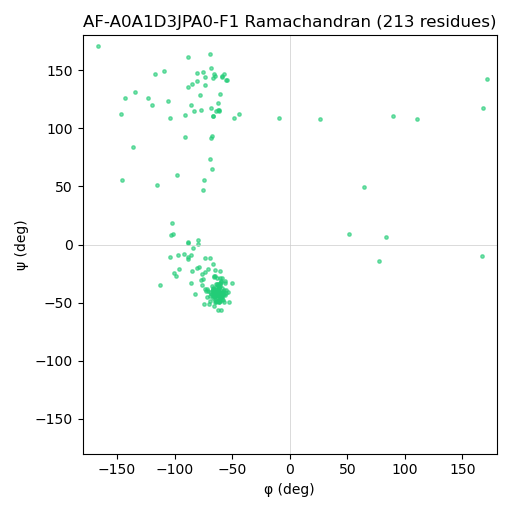.933 3.016 1.00 48.50 215 ILE A O 1
#

Organism: Plasmodium berghei (NCBI:txid5821)

Solvent-accessible surface area (backbone atoms only — not comparable to full-atom values): 13004 Å² total; per-residue (Å²): 137,87,82,80,87,79,76,94,88,48,71,63,61,49,47,39,61,72,64,45,72,34,76,82,31,61,42,69,44,87,97,47,88,92,34,66,12,61,39,51,43,47,62,78,46,44,63,58,67,76,49,58,71,72,56,50,50,55,51,51,54,34,51,51,34,50,49,56,28,60,74,46,46,42,84,90,71,43,52,34,85,75,20,37,72,41,40,53,54,28,47,54,47,47,51,59,54,64,72,35,88,71,50,39,86,92,36,40,48,30,53,54,50,55,47,55,50,52,56,50,51,56,50,37,76,56,22,80,78,44,80,78,72,78,84,77,84,68,81,77,89,62,89,83,78,88,85,85,81,81,89,77,86,75,80,76,72,78,87,81,77,80,65,76,76,59,50,53,60,53,54,50,52,47,54,48,52,50,51,51,51,50,52,50,49,55,52,52,53,53,51,52,54,53,50,54,54,53,50,54,52,50,52,56,50,50,55,50,54,60,62,61,72,74,115

InterPro domains:
  IPR006477 Variant antigen yir/bir/cir [PF06022] (1-186)
  IPR006477 Variant antigen yir/bir/cir [TIGR01590] (1-124)

Foldseek 3Di:
DDDDDDDPDPPPVVCCVPPCPDPQQQPADPLDPVARGNSRLCVVLVQLVPDDLVLLVLLLVLLVLLVVQVVQDDLVVLESVVRAVSLVVSLVSLVVLLPDPQCDPPHSSVVSSVLSLVSVVVNCVSRVPYDHRDDRPPPPPPDDDDDDDDDDDDDCPPPPDDPVSVVVVSVVSSVSVSVSSVVSNVVVVVVVVVVVVVVVVVVVVVVCVVVVVVD

Sequence (215 aa):
LNLKENDYNNSLNHFYTTYINNEKYKKPITGVTEYNSYKDLIDKKHDLTKVDIKDISKFYDAFKTLCEIYSAFDENTSNCTKCSDKANKFVKKYQELDGDSNNTEGTSYSKILSTLSTDYNNLKNKCSNIPTLPEVNTSQNTPKSPGQNSAQTSEVTPLSSSIGNKLIPVLLIFSAIAFFLGIFYKYSLFKSRKRAQKQYLREKLKNKEENGSLI

Secondary structure (DSSP, 8-state):
-------TT-HHHHHIIIIISSHHHHS--TT-SS-SSHHHHHHHTGGGGGS-HHHHHHHHHHHHHHHHHHTT--TTT---TTTHHHHHHHHHHHHHHHTSTT--TTSHHHHHHHHHHHHHHHHHHH-TTSPPPPPP-----S------------------S--HHHHHHHHHHHHHHHHHHHHHHHHHHHHHHHHHHHHHHHHHHHHHHHHHTT-

pLDDT: mean 70.24, std 20.09, range [24.23, 95.56]

Nearest PDB structures (foldseek):
  1s94-assembly1_A  TM=3.817E-01  e=4.135E+00  Doryteuthis pealeii

Mean predicted aligned error: 15.42 Å

Radius of gyration: 23.29 Å; Cα contacts (8 Å, |Δi|>4): 129; chains: 1; bounding box: 90×48×38 Å